Protein AF-A0A7X6PN24-F1 (afdb_monomer)

Sequence (201 aa):
MALPFSPDVLRQVERLGGTWREVPTDASPLARVEALSFPKRLVSAEEVPDLHPAEVGLPDVEAFIDLDVPLPDVPVALPCGVRWCGHEWQAGDITYPWDEGWGRDLPLVDLTADDAAVEELEKFRQLVGDPRASRAVLLTYSDGYPNYLFINADDPHPGDPAVWSTDHEGFFRELEATAPSLSDWLGRQLTDEELYPLLRD

Structure (mmCIF, N/CA/C/O backbone):
data_AF-A0A7X6PN24-F1
#
_entry.id   AF-A0A7X6PN24-F1
#
loop_
_atom_site.group_PDB
_atom_site.id
_atom_site.type_symbol
_atom_site.label_atom_id
_atom_site.label_alt_id
_atom_site.label_comp_id
_atom_site.label_asym_id
_atom_site.label_entity_id
_atom_site.label_seq_id
_atom_site.pdbx_PDB_ins_code
_atom_site.Cartn_x
_atom_site.Cartn_y
_atom_site.Cartn_z
_atom_site.occupancy
_atom_site.B_iso_or_equiv
_atom_site.auth_seq_id
_atom_site.auth_comp_id
_atom_site.auth_asym_id
_atom_site.auth_atom_id
_atom_site.pdbx_PDB_model_num
ATOM 1 N N . MET A 1 1 ? -18.165 -16.948 6.094 1.00 91.12 1 MET A N 1
ATOM 2 C CA . MET A 1 1 ? -17.136 -16.417 5.185 1.00 91.12 1 MET A CA 1
ATOM 3 C C . MET A 1 1 ? -17.625 -15.090 4.642 1.00 91.12 1 MET A C 1
ATOM 5 O O . MET A 1 1 ? -18.835 -14.898 4.548 1.00 91.12 1 MET A O 1
ATOM 9 N N . ALA A 1 2 ? -16.710 -14.170 4.378 1.00 92.56 2 ALA A N 1
ATOM 10 C CA . ALA A 1 2 ? -16.961 -12.841 3.845 1.00 92.56 2 ALA A CA 1
ATOM 11 C C . ALA A 1 2 ? -15.850 -12.475 2.853 1.00 92.56 2 ALA A C 1
ATOM 13 O O . ALA A 1 2 ? -14.762 -13.054 2.886 1.00 92.56 2 ALA A O 1
ATOM 14 N N . LEU A 1 3 ? -16.122 -11.489 2.001 1.00 95.38 3 LEU A N 1
ATOM 15 C CA . LEU A 1 3 ? -15.086 -10.872 1.181 1.00 95.38 3 LEU A CA 1
ATOM 16 C C . LEU A 1 3 ? -14.075 -10.150 2.092 1.00 95.38 3 LEU A C 1
ATOM 18 O O . LEU A 1 3 ? -14.493 -9.542 3.090 1.00 95.38 3 LEU A O 1
ATOM 22 N N . PRO A 1 4 ? -12.766 -10.207 1.784 1.00 93.56 4 PRO A N 1
ATOM 23 C CA . PRO A 1 4 ? -11.766 -9.518 2.593 1.00 93.56 4 PRO A CA 1
ATOM 24 C C . PRO A 1 4 ? -11.914 -7.995 2.490 1.00 93.56 4 PRO A C 1
ATOM 26 O O . PRO A 1 4 ? -11.839 -7.318 3.516 1.00 93.56 4 PRO A O 1
ATOM 29 N N . PHE A 1 5 ? -12.252 -7.500 1.294 1.00 95.94 5 PHE A N 1
ATOM 30 C CA . PHE A 1 5 ? -12.489 -6.093 0.969 1.00 95.94 5 PHE A CA 1
ATOM 31 C C . PHE A 1 5 ? -13.732 -5.915 0.080 1.00 95.94 5 PHE A C 1
ATOM 33 O O . PHE A 1 5 ? -14.455 -6.871 -0.213 1.00 95.94 5 PHE A O 1
ATOM 40 N N . SER A 1 6 ? -14.016 -4.674 -0.313 1.00 96.81 6 SER A N 1
ATOM 41 C CA . SER A 1 6 ? -15.128 -4.300 -1.180 1.00 96.81 6 SER A CA 1
ATOM 42 C C . SER A 1 6 ? -14.978 -4.935 -2.568 1.00 96.81 6 SER A C 1
ATOM 44 O O . SER A 1 6 ? -13.861 -5.203 -3.017 1.00 96.81 6 SER A O 1
ATOM 46 N N . PRO A 1 7 ? -16.083 -5.124 -3.311 1.00 97.69 7 PRO A N 1
ATOM 47 C CA . PRO A 1 7 ? -16.011 -5.575 -4.698 1.00 97.69 7 PRO A CA 1
ATOM 48 C C . PRO A 1 7 ? -15.137 -4.687 -5.593 1.00 97.69 7 PRO A C 1
ATOM 50 O O . PRO A 1 7 ? -14.665 -5.156 -6.621 1.00 97.69 7 PRO A O 1
ATOM 53 N N . ASP A 1 8 ? -14.948 -3.413 -5.249 1.00 97.88 8 ASP A N 1
ATOM 54 C CA . ASP A 1 8 ? -14.163 -2.464 -6.042 1.00 97.88 8 ASP A CA 1
ATOM 55 C C . ASP A 1 8 ? -12.666 -2.728 -5.871 1.00 97.88 8 ASP A C 1
ATOM 57 O O . ASP A 1 8 ? -11.955 -2.833 -6.869 1.00 97.88 8 ASP A O 1
ATOM 61 N N . VAL A 1 9 ? -12.220 -2.965 -4.631 1.00 96.31 9 VAL A N 1
ATOM 62 C CA . VAL A 1 9 ? -10.857 -3.431 -4.333 1.00 96.31 9 VAL A CA 1
ATOM 63 C C . VAL A 1 9 ? -10.587 -4.758 -5.037 1.00 96.31 9 VAL A C 1
ATOM 65 O O . VAL A 1 9 ? -9.589 -4.888 -5.738 1.00 96.31 9 VAL A O 1
ATOM 68 N N . LEU A 1 10 ? -11.496 -5.731 -4.913 1.00 97.31 10 LEU A N 1
ATOM 69 C CA . LEU A 1 10 ? -11.295 -7.062 -5.498 1.00 97.31 10 LEU A CA 1
ATOM 70 C C . LEU A 1 10 ? -11.206 -7.031 -7.029 1.00 97.31 10 LEU A C 1
ATOM 72 O O . LEU A 1 10 ? -10.386 -7.742 -7.600 1.00 97.31 10 LEU A O 1
ATOM 76 N N . ARG A 1 11 ? -11.977 -6.160 -7.696 1.00 97.19 11 ARG A N 1
ATOM 77 C CA . ARG A 1 11 ? -11.845 -5.954 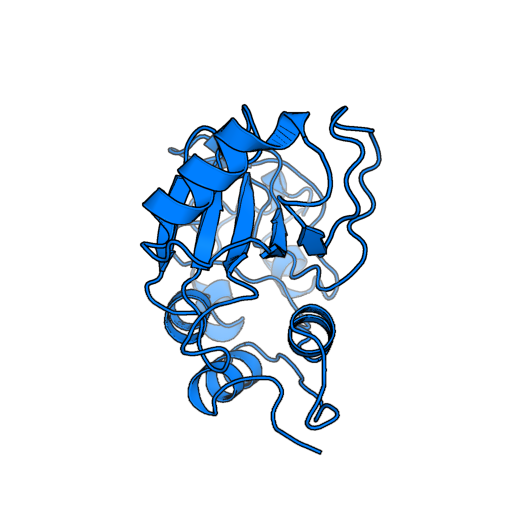-9.148 1.00 97.19 11 ARG A CA 1
ATOM 78 C C . ARG A 1 11 ? -10.474 -5.408 -9.535 1.00 97.19 11 ARG A C 1
ATOM 80 O O . ARG A 1 11 ? -9.953 -5.798 -10.574 1.00 97.19 11 ARG A O 1
ATOM 87 N N . GLN A 1 12 ? -9.895 -4.512 -8.734 1.00 95.75 12 GLN A N 1
ATOM 88 C CA . GLN A 1 12 ? -8.546 -4.007 -8.994 1.00 95.75 12 GLN A CA 1
ATOM 89 C C . GLN A 1 12 ? -7.485 -5.082 -8.759 1.00 95.75 12 GLN A C 1
ATOM 91 O O . GLN A 1 12 ? -6.583 -5.220 -9.578 1.00 95.75 12 GLN A O 1
ATOM 96 N N . VAL A 1 13 ? -7.633 -5.883 -7.697 1.00 93.38 13 VAL A N 1
ATOM 97 C CA . VAL A 1 13 ? -6.767 -7.042 -7.432 1.00 93.38 13 VAL A CA 1
ATOM 98 C C . VAL A 1 13 ? -6.759 -7.973 -8.644 1.00 93.38 13 VAL A C 1
ATOM 100 O O . VAL A 1 13 ? -5.696 -8.254 -9.181 1.00 93.38 13 VAL A O 1
ATOM 103 N N . GLU A 1 14 ? -7.932 -8.376 -9.134 1.00 94.06 14 GLU A N 1
ATOM 104 C CA . GLU A 1 14 ? -8.059 -9.252 -10.307 1.00 94.06 14 GLU A CA 1
ATOM 105 C C . GLU A 1 14 ? -7.505 -8.613 -11.590 1.00 94.06 14 GLU A C 1
ATOM 107 O O . GLU A 1 14 ? -6.828 -9.291 -12.364 1.00 94.06 14 GLU A O 1
ATOM 112 N N . ARG A 1 15 ? -7.746 -7.310 -11.814 1.00 93.94 15 ARG A N 1
ATOM 113 C CA . ARG A 1 15 ? -7.188 -6.565 -12.959 1.00 93.94 15 ARG A CA 1
ATOM 114 C C . ARG A 1 15 ? -5.662 -6.642 -12.983 1.00 93.94 15 ARG A C 1
ATOM 116 O O . ARG A 1 15 ? -5.082 -6.823 -14.045 1.00 93.94 15 ARG A O 1
ATOM 123 N N . LEU A 1 16 ? -5.033 -6.523 -11.818 1.00 90.69 16 LEU A N 1
ATOM 124 C CA . LEU A 1 16 ? -3.581 -6.556 -11.634 1.00 90.69 16 LEU A CA 1
ATOM 125 C C . LEU A 1 16 ? -3.017 -7.991 -11.589 1.00 90.69 16 LEU A C 1
ATOM 127 O O . LEU A 1 16 ? -1.892 -8.206 -11.148 1.00 90.69 16 LEU A O 1
ATOM 131 N N . GLY A 1 17 ? -3.805 -8.996 -11.989 1.00 89.31 17 GLY A N 1
ATOM 132 C CA . GLY A 1 17 ? -3.422 -10.410 -11.945 1.00 89.31 17 GLY A CA 1
ATOM 133 C C . GLY A 1 17 ? -3.393 -11.007 -10.534 1.00 89.31 17 GLY A C 1
ATOM 134 O O . GLY A 1 17 ? -3.043 -12.173 -10.362 1.00 89.31 17 GLY A O 1
ATOM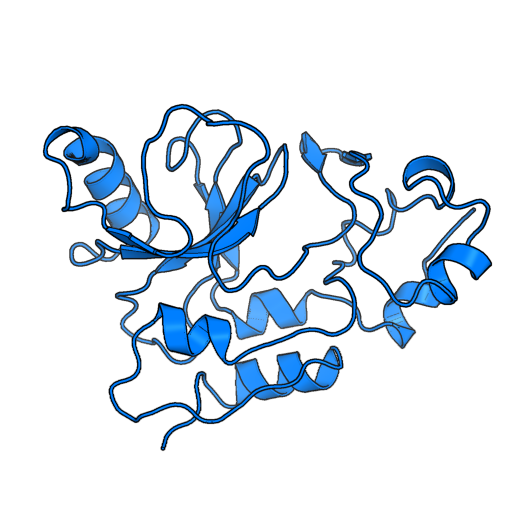 135 N N . GLY A 1 18 ? -3.764 -10.226 -9.522 1.00 89.12 18 GLY A N 1
ATOM 136 C CA . GLY A 1 18 ? -3.845 -10.638 -8.133 1.00 89.12 18 GLY A CA 1
ATOM 137 C C . GLY A 1 18 ? -4.880 -11.727 -7.884 1.00 89.12 18 GLY A C 1
ATOM 138 O O . GLY A 1 18 ? -5.835 -11.931 -8.635 1.00 89.12 18 GLY A O 1
ATOM 139 N N . THR A 1 19 ? -4.700 -12.417 -6.767 1.00 91.62 19 THR A N 1
ATOM 140 C CA . THR A 1 19 ? -5.650 -13.392 -6.244 1.00 91.62 19 THR A CA 1
ATOM 141 C C . THR A 1 19 ? -6.124 -12.959 -4.872 1.00 91.62 19 THR A C 1
ATOM 143 O O . THR A 1 19 ? -5.455 -12.213 -4.153 1.00 91.62 19 THR A O 1
ATOM 146 N N . TRP A 1 20 ? -7.302 -13.437 -4.497 1.00 94.62 20 TRP A N 1
ATOM 147 C CA . TRP A 1 20 ? -7.836 -13.213 -3.170 1.00 94.62 20 TRP A CA 1
ATOM 148 C C . TRP A 1 20 ? -8.588 -14.441 -2.672 1.00 94.62 20 TRP A C 1
ATOM 150 O O . TRP A 1 20 ? -9.021 -15.294 -3.451 1.00 94.62 20 TRP A O 1
ATOM 160 N N . ARG A 1 21 ? -8.749 -14.538 -1.353 1.00 95.38 21 ARG A N 1
ATOM 161 C CA . ARG A 1 21 ? -9.553 -15.583 -0.706 1.00 95.38 21 ARG A CA 1
ATOM 162 C C . ARG A 1 21 ? -10.585 -14.983 0.232 1.00 95.38 21 ARG A C 1
ATOM 164 O O . ARG A 1 21 ? -10.372 -13.930 0.825 1.00 95.38 21 ARG A O 1
ATOM 171 N N . GLU A 1 22 ? -11.707 -15.673 0.395 1.00 96.75 22 GLU A N 1
ATOM 172 C CA . GLU A 1 22 ? -12.659 -15.314 1.442 1.00 96.75 22 GLU A CA 1
ATOM 173 C C . GLU A 1 22 ? -12.019 -15.458 2.829 1.00 96.75 22 GLU A C 1
ATOM 175 O O . GLU A 1 22 ? -11.166 -16.319 3.072 1.00 96.75 22 GLU A O 1
ATOM 180 N N . VAL A 1 23 ? -12.498 -14.650 3.769 1.00 95.69 23 VAL A N 1
ATOM 181 C CA . VAL A 1 23 ? -12.053 -14.649 5.164 1.00 95.69 23 VAL A CA 1
ATOM 182 C C . VAL A 1 23 ? -13.211 -14.972 6.112 1.00 95.69 23 VAL A C 1
ATOM 184 O O . VAL A 1 23 ? -14.384 -14.848 5.735 1.00 95.69 23 VAL A O 1
ATOM 187 N N . PRO A 1 24 ? -12.939 -15.405 7.355 1.00 96.50 24 PRO A N 1
ATOM 188 C CA . PRO A 1 24 ? -13.953 -15.440 8.404 1.00 96.50 24 PRO A CA 1
ATOM 189 C C . PRO A 1 24 ? -14.667 -14.089 8.547 1.00 96.50 24 PRO A C 1
ATOM 191 O O . PRO A 1 24 ? -14.097 -13.031 8.292 1.00 96.50 24 PRO A O 1
ATOM 194 N N . THR A 1 25 ? -15.937 -14.104 8.945 1.00 92.50 25 THR A N 1
ATOM 195 C CA . THR A 1 25 ? -16.730 -12.866 9.072 1.00 92.50 25 THR A CA 1
ATOM 196 C C . THR A 1 25 ? -16.148 -11.915 10.129 1.00 92.50 25 THR A C 1
ATOM 198 O O . THR A 1 25 ? -16.281 -10.701 10.007 1.00 92.50 25 THR A O 1
ATOM 201 N N . ASP A 1 26 ? -15.463 -12.473 11.122 1.00 91.75 26 ASP A N 1
ATOM 202 C CA . ASP A 1 26 ? -14.754 -11.822 12.222 1.00 91.75 26 ASP A CA 1
ATOM 203 C C . ASP A 1 26 ? -13.240 -11.679 11.977 1.00 91.75 26 ASP A C 1
ATOM 205 O O . ASP A 1 26 ? -12.487 -11.415 12.912 1.00 91.75 26 ASP A O 1
ATOM 209 N N . ALA A 1 27 ? -12.779 -11.847 10.733 1.00 89.69 27 ALA A N 1
ATOM 210 C CA . ALA A 1 27 ? -11.367 -11.717 10.393 1.00 89.69 27 ALA A CA 1
ATOM 211 C C . ALA A 1 27 ? -10.798 -10.349 10.791 1.00 89.69 27 ALA A C 1
ATOM 213 O O . ALA A 1 27 ? -11.416 -9.304 10.545 1.00 89.69 27 ALA A O 1
ATOM 214 N N . SER A 1 28 ? -9.592 -10.379 11.367 1.00 88.31 28 SER A N 1
ATOM 215 C CA . SER A 1 28 ? -8.836 -9.181 11.720 1.00 88.31 28 SER A CA 1
ATOM 216 C C . SER A 1 28 ? -8.490 -8.355 10.471 1.00 88.31 28 SER A C 1
ATOM 218 O O . SER A 1 28 ? -8.455 -8.898 9.364 1.00 88.31 28 SER A O 1
ATOM 220 N N . PRO A 1 29 ? -8.197 -7.051 10.624 1.00 85.69 29 PRO A N 1
ATOM 221 C CA . PRO A 1 29 ? -7.718 -6.219 9.519 1.00 85.69 29 PRO A CA 1
ATOM 222 C C . PRO A 1 29 ? -6.491 -6.812 8.819 1.00 85.69 29 PRO A C 1
ATOM 224 O O . PRO A 1 29 ? -6.455 -6.872 7.594 1.00 85.69 29 PRO A O 1
ATOM 227 N N . LEU A 1 30 ? -5.543 -7.353 9.592 1.00 86.25 30 LEU A N 1
ATOM 228 C CA . LEU A 1 30 ? -4.386 -8.050 9.041 1.00 86.25 30 LEU A CA 1
ATOM 229 C C . LEU A 1 30 ? -4.795 -9.270 8.203 1.00 86.25 30 LEU A C 1
ATOM 231 O O . LEU A 1 30 ? -4.413 -9.373 7.044 1.00 86.25 30 LEU A O 1
ATOM 235 N N . ALA A 1 31 ? -5.661 -10.139 8.729 1.00 87.69 31 ALA A N 1
ATOM 236 C CA . ALA A 1 31 ? -6.116 -11.322 7.999 1.00 87.69 31 ALA A CA 1
ATOM 237 C C . ALA A 1 31 ? -6.864 -10.980 6.695 1.00 87.69 31 ALA A C 1
ATOM 239 O O . ALA A 1 31 ? -6.923 -11.811 5.788 1.00 87.69 31 ALA A O 1
ATOM 240 N N . ARG A 1 32 ? -7.458 -9.780 6.594 1.00 90.38 32 ARG A N 1
ATOM 241 C CA . ARG A 1 32 ? -8.059 -9.262 5.352 1.00 90.38 32 ARG A CA 1
ATOM 242 C C . ARG A 1 32 ? -6.991 -8.848 4.344 1.00 90.38 32 ARG A C 1
ATOM 244 O O . ARG A 1 32 ? -7.115 -9.212 3.180 1.00 90.38 32 ARG A O 1
ATOM 251 N N . VAL A 1 33 ? -5.946 -8.146 4.781 1.00 88.00 33 VAL A N 1
ATOM 252 C CA . VAL A 1 33 ? -4.794 -7.771 3.938 1.00 88.00 33 VAL A CA 1
ATOM 253 C C . VAL A 1 33 ? -4.048 -9.021 3.445 1.00 88.00 33 VAL A C 1
ATOM 255 O O . VAL A 1 33 ? -3.836 -9.163 2.246 1.00 88.00 33 VAL A O 1
ATOM 258 N N . GLU A 1 34 ? -3.793 -9.997 4.324 1.00 86.94 34 GLU A N 1
ATOM 259 C CA . GLU A 1 34 ? -3.204 -11.321 4.011 1.00 86.94 34 GLU A CA 1
ATOM 260 C C . GLU A 1 34 ? -4.091 -12.229 3.149 1.00 86.94 34 GLU A C 1
ATOM 262 O O . GLU A 1 34 ? -3.699 -13.332 2.751 1.00 86.94 34 GLU A O 1
ATOM 267 N N . ALA A 1 35 ? -5.335 -11.825 2.907 1.00 91.06 35 ALA A N 1
ATOM 268 C CA . ALA A 1 35 ? -6.207 -12.526 1.985 1.00 91.06 35 ALA A CA 1
ATOM 269 C C . ALA A 1 35 ? -6.056 -12.034 0.545 1.00 91.06 35 ALA A C 1
ATOM 271 O O . ALA A 1 35 ? -6.662 -12.652 -0.327 1.00 91.06 35 ALA A O 1
ATOM 272 N N . LEU A 1 36 ? -5.280 -10.972 0.302 1.00 90.06 36 LEU A N 1
ATOM 273 C CA . LEU A 1 36 ? -4.885 -10.500 -1.022 1.00 90.06 36 LEU A CA 1
ATOM 274 C C . LEU A 1 36 ? -3.454 -10.951 -1.336 1.00 90.06 36 LEU A C 1
ATOM 276 O O . LEU A 1 36 ? -2.590 -10.970 -0.462 1.00 90.06 36 LEU A O 1
ATOM 280 N N . SER A 1 37 ? -3.192 -11.279 -2.595 1.00 84.44 37 SER A N 1
ATOM 281 C CA . SER A 1 37 ? -1.856 -11.579 -3.107 1.00 84.44 37 SER A CA 1
ATOM 282 C C . SER A 1 37 ? -1.735 -11.055 -4.532 1.00 84.44 37 SER A C 1
ATOM 284 O O . SER A 1 37 ? -2.680 -11.176 -5.310 1.00 84.44 37 SER A O 1
ATOM 286 N N . PHE A 1 38 ? -0.582 -10.496 -4.887 1.00 79.81 38 PHE A N 1
ATOM 287 C CA . PHE A 1 38 ? -0.289 -10.023 -6.238 1.00 79.81 38 PHE A CA 1
ATOM 288 C C . PHE A 1 38 ? 0.835 -10.870 -6.834 1.00 79.81 38 PHE A C 1
ATOM 290 O O . PHE A 1 38 ? 1.821 -11.124 -6.143 1.00 79.81 38 PHE A O 1
ATOM 297 N N . PRO A 1 39 ? 0.712 -11.334 -8.088 1.00 66.06 39 PRO A N 1
ATOM 298 C CA . PRO A 1 39 ? 1.728 -12.182 -8.693 1.00 66.06 39 PRO A CA 1
ATOM 299 C C . PRO A 1 39 ? 2.975 -11.386 -9.088 1.00 66.06 39 PRO A C 1
ATOM 301 O O . PRO A 1 39 ? 4.058 -11.958 -9.146 1.00 66.06 39 PRO A O 1
ATOM 304 N N . LYS A 1 40 ? 2.829 -10.096 -9.422 1.00 64.25 40 LYS A N 1
ATOM 305 C CA . LYS A 1 40 ? 3.859 -9.291 -10.085 1.00 64.25 40 LYS A CA 1
ATOM 306 C C . LYS A 1 40 ? 3.637 -7.836 -9.691 1.00 64.25 40 LYS A C 1
ATOM 308 O O . LYS A 1 40 ? 2.555 -7.314 -9.908 1.00 64.25 40 LYS A O 1
ATOM 313 N N . ARG A 1 41 ? 4.628 -7.281 -8.992 1.00 72.69 41 ARG A N 1
ATOM 314 C CA . ARG A 1 41 ? 4.928 -5.866 -8.685 1.00 72.69 41 ARG A CA 1
ATOM 315 C C . ARG A 1 41 ? 3.835 -4.851 -9.036 1.00 72.69 41 ARG A C 1
ATOM 317 O O . ARG A 1 41 ? 3.416 -4.736 -10.182 1.00 72.69 41 ARG A O 1
ATOM 324 N N . LEU A 1 42 ? 3.483 -4.005 -8.080 1.00 81.44 42 LEU A N 1
ATOM 325 C CA . LEU A 1 42 ? 2.592 -2.882 -8.341 1.00 81.44 42 LEU A CA 1
ATOM 326 C C . LEU A 1 42 ? 3.424 -1.666 -8.744 1.00 81.44 42 LEU A C 1
ATOM 328 O O . LEU A 1 42 ? 4.148 -1.118 -7.922 1.00 81.44 42 LEU A O 1
ATOM 332 N N . VAL A 1 43 ? 3.361 -1.292 -10.018 1.00 82.44 43 VAL A N 1
ATOM 333 C CA . VAL A 1 43 ? 4.093 -0.145 -10.568 1.00 82.44 43 VAL A CA 1
ATOM 334 C C . VAL A 1 43 ? 3.096 0.908 -11.012 1.00 82.44 43 VAL A C 1
ATOM 336 O O . VAL A 1 43 ? 2.206 0.623 -11.813 1.00 82.44 43 VAL A O 1
ATOM 339 N N . SER A 1 44 ? 3.264 2.139 -10.550 1.00 85.75 44 SER A N 1
ATOM 340 C CA . SER A 1 44 ? 2.475 3.271 -11.022 1.00 85.75 44 SER A CA 1
ATOM 341 C C . SER A 1 44 ? 3.093 3.909 -12.269 1.00 85.75 44 SER A C 1
ATOM 343 O O . SER A 1 44 ? 4.293 3.812 -12.521 1.00 85.75 44 SER A O 1
ATOM 345 N N . ALA A 1 45 ? 2.283 4.629 -13.050 1.00 84.44 45 ALA A N 1
ATOM 346 C CA . ALA A 1 45 ? 2.772 5.364 -14.222 1.00 84.44 45 ALA A CA 1
ATOM 347 C C . ALA A 1 45 ? 3.845 6.418 -13.887 1.00 84.44 45 ALA A C 1
ATOM 349 O O . ALA A 1 45 ? 4.642 6.771 -14.754 1.00 84.44 45 ALA A O 1
ATOM 350 N N . GLU A 1 46 ? 3.854 6.922 -12.651 1.00 80.69 46 GLU A N 1
ATOM 351 C CA . GLU A 1 46 ? 4.821 7.913 -12.172 1.00 80.69 46 GLU A CA 1
ATOM 352 C C . GLU A 1 46 ? 6.214 7.318 -11.962 1.00 80.69 46 GLU A C 1
ATOM 354 O O . GLU A 1 46 ? 7.190 8.050 -12.051 1.00 80.69 46 GLU A O 1
ATOM 359 N N . GLU A 1 47 ? 6.307 6.008 -11.725 1.00 79.69 47 GLU A N 1
ATOM 360 C CA . GLU A 1 47 ? 7.569 5.308 -11.458 1.00 79.69 47 GLU A CA 1
ATOM 361 C C . GLU A 1 47 ? 8.232 4.800 -12.739 1.00 79.69 47 GLU A C 1
ATOM 363 O O . GLU A 1 47 ? 9.437 4.583 -12.769 1.00 79.69 47 GLU A O 1
ATOM 368 N N . VAL A 1 48 ? 7.469 4.637 -13.825 1.00 83.69 48 VAL A N 1
ATOM 369 C CA . VAL A 1 48 ? 7.979 4.089 -15.091 1.00 83.69 48 VAL A CA 1
ATOM 370 C C . VAL A 1 48 ? 9.178 4.844 -15.681 1.00 83.69 48 VAL A C 1
ATOM 372 O O . VAL A 1 48 ? 10.087 4.172 -16.169 1.00 83.69 48 VAL A O 1
ATOM 375 N N . PRO A 1 49 ? 9.232 6.192 -15.680 1.00 82.12 49 PRO A N 1
ATOM 376 C CA . PRO A 1 49 ? 10.386 6.923 -16.206 1.00 82.12 49 PRO A CA 1
ATOM 377 C C . PRO A 1 49 ? 11.710 6.589 -15.516 1.00 82.12 49 PRO A C 1
ATOM 379 O O . PRO A 1 49 ? 12.758 6.826 -16.106 1.00 82.12 49 PRO A O 1
ATOM 382 N N . ASP A 1 50 ? 11.643 6.048 -14.304 1.00 76.94 50 ASP A N 1
ATOM 383 C CA . ASP A 1 50 ? 12.783 5.721 -13.457 1.00 76.94 50 ASP A CA 1
ATOM 384 C C . ASP A 1 50 ? 12.992 4.193 -13.348 1.00 76.94 50 ASP A C 1
ATOM 386 O O . ASP A 1 50 ? 13.767 3.706 -12.529 1.00 76.94 50 ASP A O 1
ATOM 390 N N . LEU A 1 51 ? 12.280 3.411 -14.170 1.00 79.19 51 LEU A N 1
ATOM 391 C CA . LEU A 1 51 ? 12.441 1.963 -14.296 1.00 79.19 51 LEU A CA 1
ATOM 392 C C . LEU A 1 51 ? 13.331 1.623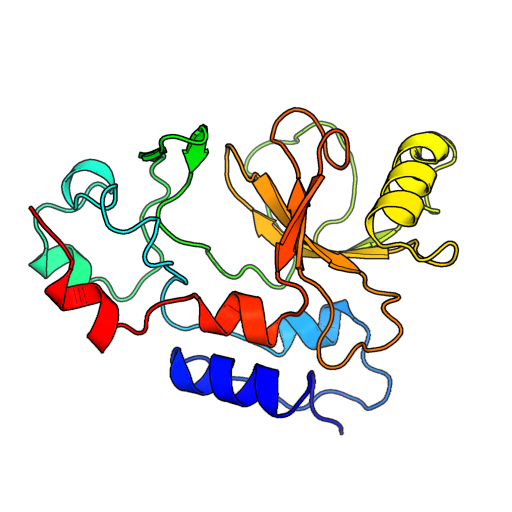 -15.489 1.00 79.19 51 LEU A C 1
ATOM 394 O O . LEU A 1 51 ? 12.852 1.187 -16.539 1.00 79.19 51 LEU A O 1
ATOM 398 N N . HIS A 1 52 ? 14.640 1.772 -15.306 1.00 82.12 52 HIS A N 1
ATOM 399 C CA . HIS A 1 52 ? 15.622 1.273 -16.263 1.00 82.12 52 HIS A CA 1
ATOM 400 C C . HIS A 1 52 ? 16.063 -0.150 -15.891 1.00 82.12 52 HIS A C 1
ATOM 402 O O . HIS A 1 52 ? 16.505 -0.364 -14.759 1.00 82.12 52 HIS A O 1
ATOM 408 N N . PRO A 1 53 ? 16.021 -1.134 -16.815 1.00 83.81 53 PRO A N 1
ATOM 409 C CA . PRO A 1 53 ? 16.471 -2.499 -16.545 1.00 83.81 53 PRO A CA 1
ATOM 410 C C . PRO A 1 53 ? 17.851 -2.548 -15.885 1.00 83.81 53 PRO A C 1
ATOM 412 O O . PRO A 1 53 ? 18.029 -3.229 -14.877 1.00 83.81 53 PRO A O 1
ATOM 415 N N . ALA A 1 54 ? 18.800 -1.747 -16.378 1.00 81.50 54 ALA A N 1
ATOM 416 C CA . ALA A 1 54 ? 20.149 -1.680 -15.826 1.00 81.50 54 ALA A CA 1
ATOM 417 C C . ALA A 1 54 ? 20.187 -1.198 -14.365 1.00 81.50 54 ALA A C 1
ATOM 419 O O . ALA A 1 54 ? 21.023 -1.668 -13.590 1.00 81.50 54 ALA A O 1
ATOM 420 N N . GLU A 1 55 ? 19.285 -0.292 -13.980 1.00 77.31 55 GLU A N 1
ATOM 421 C CA . GLU A 1 55 ? 19.183 0.225 -12.613 1.00 77.31 55 GLU A CA 1
ATOM 422 C C . GLU A 1 55 ? 18.597 -0.809 -11.656 1.00 77.31 55 GLU A C 1
ATOM 424 O O . GLU A 1 55 ? 18.963 -0.805 -10.492 1.00 77.31 55 GLU A O 1
ATOM 429 N N . VAL A 1 56 ? 17.798 -1.761 -12.145 1.00 74.81 56 VAL A N 1
ATOM 430 C CA . VAL A 1 56 ? 17.302 -2.905 -11.358 1.00 74.81 56 VAL A CA 1
ATOM 431 C C . VAL A 1 56 ? 18.142 -4.172 -11.528 1.00 74.81 56 VAL A C 1
ATOM 433 O O . VAL A 1 56 ? 17.712 -5.266 -11.171 1.00 74.81 56 VAL A O 1
ATOM 436 N N . GLY A 1 57 ? 19.355 -4.057 -12.078 1.00 79.88 57 GLY A N 1
ATOM 437 C CA . GLY A 1 57 ? 20.268 -5.190 -12.256 1.00 79.88 57 GLY A CA 1
ATOM 438 C C . GLY A 1 57 ? 19.852 -6.182 -13.349 1.00 79.88 57 GLY A C 1
ATOM 439 O O . GLY A 1 57 ? 20.351 -7.309 -13.380 1.00 79.88 57 GLY A O 1
ATOM 440 N N . LEU A 1 58 ? 18.959 -5.773 -14.249 1.00 85.88 58 LEU A N 1
ATOM 441 C CA . LEU A 1 58 ? 18.530 -6.529 -15.419 1.00 85.88 58 LEU A CA 1
ATOM 442 C C . LEU A 1 58 ? 19.259 -6.02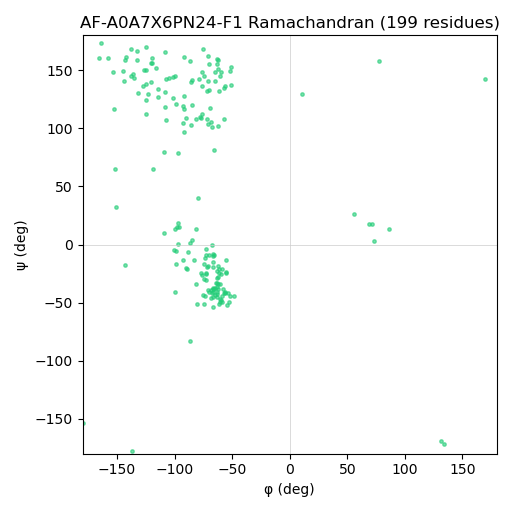6 -16.679 1.00 85.88 58 LEU A C 1
ATOM 444 O O . LEU A 1 58 ? 19.569 -4.843 -16.793 1.00 85.88 58 LEU A O 1
ATOM 448 N N . PRO A 1 59 ? 19.591 -6.915 -17.629 1.00 89.62 59 PRO A N 1
ATOM 449 C CA . PRO A 1 59 ? 20.386 -6.539 -18.796 1.00 89.62 59 PRO A CA 1
ATOM 450 C C . PRO A 1 59 ? 19.628 -5.686 -19.823 1.00 89.62 59 PRO A C 1
ATOM 452 O O . PRO A 1 59 ? 20.266 -4.894 -20.511 1.00 89.62 59 PRO A O 1
ATOM 455 N N . ASP A 1 60 ? 18.313 -5.868 -19.949 1.00 91.06 60 ASP A N 1
ATOM 456 C CA . ASP A 1 60 ? 17.461 -5.227 -20.954 1.00 91.06 60 ASP A CA 1
ATOM 457 C C . ASP A 1 60 ? 15.969 -5.336 -20.580 1.00 91.06 60 ASP A C 1
ATOM 459 O O . ASP A 1 60 ? 15.594 -5.987 -19.596 1.00 91.06 60 ASP A O 1
ATOM 463 N N . VAL A 1 61 ? 15.112 -4.672 -21.362 1.00 90.62 61 VAL A N 1
ATOM 464 C CA . VAL A 1 61 ? 13.651 -4.700 -21.176 1.00 90.62 61 VAL A CA 1
ATOM 465 C C . VAL A 1 61 ? 13.077 -6.114 -21.303 1.00 90.62 61 VAL A C 1
ATOM 467 O O . VAL A 1 61 ? 12.142 -6.451 -20.579 1.00 90.62 61 VAL A O 1
ATOM 470 N N . GLU A 1 62 ? 13.636 -6.969 -22.161 1.00 91.38 62 GLU A N 1
ATOM 471 C CA . GLU A 1 62 ? 13.133 -8.339 -22.325 1.00 91.38 62 GLU A CA 1
ATOM 472 C C . GLU A 1 62 ? 13.366 -9.169 -21.062 1.00 91.38 62 GLU A C 1
ATOM 474 O O . GLU A 1 62 ? 12.459 -9.852 -20.594 1.00 91.38 62 GLU A O 1
ATOM 479 N N . ALA A 1 63 ? 14.530 -9.029 -20.425 1.00 89.31 63 ALA A N 1
ATOM 480 C CA . ALA A 1 63 ? 14.782 -9.637 -19.128 1.00 89.31 63 ALA A CA 1
ATOM 481 C C . ALA A 1 63 ? 13.863 -9.088 -18.027 1.00 89.31 63 ALA A C 1
ATOM 483 O O . ALA A 1 63 ? 13.557 -9.821 -17.091 1.00 89.31 63 ALA A O 1
ATOM 484 N N . PHE A 1 64 ? 13.406 -7.832 -18.122 1.00 86.69 64 PHE A N 1
ATOM 485 C CA . PHE A 1 64 ? 12.384 -7.287 -17.221 1.00 86.69 64 PHE A CA 1
ATOM 486 C C . PHE A 1 64 ? 11.018 -7.942 -17.439 1.00 86.69 64 PHE A C 1
ATOM 488 O O . PHE A 1 64 ? 10.367 -8.314 -16.460 1.00 86.69 6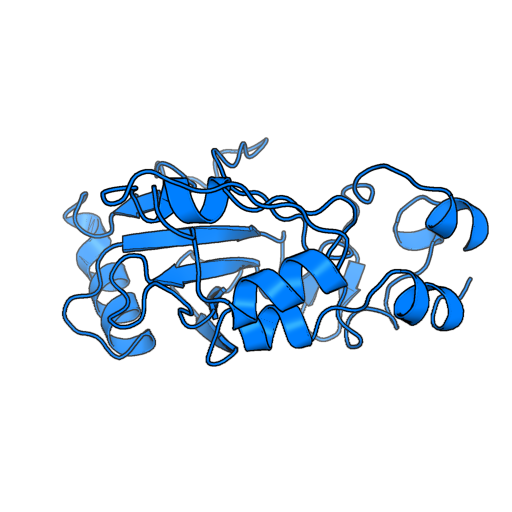4 PHE A O 1
ATOM 495 N N . ILE A 1 65 ? 10.596 -8.087 -18.696 1.00 87.62 65 ILE A N 1
ATOM 496 C CA . ILE A 1 65 ? 9.320 -8.703 -19.087 1.00 87.62 65 ILE A CA 1
ATOM 497 C C . ILE A 1 65 ? 9.289 -10.189 -18.703 1.00 87.62 65 ILE A C 1
ATOM 499 O O . ILE A 1 65 ? 8.303 -10.664 -18.141 1.00 87.62 65 ILE A O 1
ATOM 503 N N . ASP A 1 66 ? 10.385 -10.910 -18.947 1.00 87.19 66 ASP A N 1
ATOM 504 C CA . ASP A 1 66 ? 10.527 -12.337 -18.633 1.00 87.19 66 ASP A CA 1
ATOM 505 C C . ASP A 1 66 ? 10.688 -12.614 -17.126 1.00 87.19 66 ASP A C 1
ATOM 507 O O . ASP A 1 66 ? 10.626 -13.769 -16.688 1.00 87.19 66 ASP A O 1
ATOM 511 N N . LEU A 1 67 ? 10.912 -11.579 -16.307 1.00 79.06 67 LEU A N 1
ATOM 512 C CA . LEU A 1 67 ? 11.127 -11.740 -14.876 1.00 79.06 67 LEU A CA 1
ATOM 513 C C . LEU A 1 67 ? 9.809 -12.128 -14.182 1.00 79.06 67 LEU A C 1
ATOM 515 O O . LEU A 1 67 ? 8.923 -11.302 -13.984 1.00 79.06 67 LEU A O 1
ATOM 519 N N . ASP A 1 68 ? 9.716 -13.384 -13.749 1.00 72.38 68 ASP A N 1
ATOM 520 C CA . ASP A 1 68 ? 8.541 -13.961 -13.066 1.00 72.38 68 ASP A CA 1
ATOM 521 C C . ASP A 1 68 ? 8.671 -13.967 -11.527 1.00 72.38 68 ASP A C 1
ATOM 523 O O . ASP A 1 68 ? 8.008 -14.726 -10.825 1.00 72.38 68 ASP A O 1
ATOM 527 N N . VAL A 1 69 ? 9.577 -13.146 -10.990 1.00 69.12 69 VAL A N 1
ATOM 528 C CA . VAL A 1 69 ? 9.850 -12.987 -9.549 1.00 69.12 69 VAL A CA 1
ATOM 529 C C . VAL A 1 69 ? 9.721 -11.509 -9.140 1.00 69.12 69 VAL A C 1
ATOM 531 O O . VAL A 1 69 ? 9.596 -10.655 -10.029 1.00 69.12 69 VAL A O 1
ATOM 534 N N . PRO A 1 70 ? 9.720 -11.157 -7.836 1.00 68.56 70 PRO A N 1
ATOM 535 C CA . PRO A 1 70 ? 9.838 -9.762 -7.405 1.00 68.56 70 PRO A CA 1
ATOM 536 C C . PRO A 1 70 ? 11.032 -9.060 -8.064 1.00 68.56 70 PRO A C 1
ATOM 538 O O . PRO A 1 70 ? 12.000 -9.716 -8.463 1.00 68.56 70 PRO A O 1
ATOM 541 N N . LEU A 1 71 ? 10.953 -7.734 -8.218 1.00 68.19 71 LEU A N 1
ATOM 542 C CA . LEU A 1 71 ? 12.107 -6.983 -8.710 1.00 68.19 71 LEU A CA 1
ATOM 543 C C . LEU A 1 71 ? 13.278 -7.166 -7.746 1.00 68.19 71 LEU A C 1
ATOM 545 O O . LEU A 1 71 ? 13.051 -7.286 -6.540 1.00 68.19 71 LEU A O 1
ATOM 549 N N . PRO A 1 72 ? 14.521 -7.213 -8.256 1.00 65.69 72 PRO A N 1
ATOM 550 C CA . PRO A 1 72 ? 15.679 -7.127 -7.394 1.00 65.69 72 PRO A CA 1
ATOM 551 C C . PRO A 1 72 ? 15.534 -5.911 -6.489 1.00 65.69 72 PRO A C 1
ATOM 553 O O . PRO A 1 72 ? 15.128 -4.842 -6.948 1.00 65.69 72 PRO A O 1
ATOM 556 N N . ASP A 1 73 ? 15.869 -6.104 -5.218 1.00 63.78 73 ASP A N 1
ATOM 557 C CA . ASP A 1 73 ? 15.947 -5.047 -4.221 1.00 63.78 73 ASP A CA 1
ATOM 558 C C . ASP A 1 73 ? 17.095 -4.121 -4.653 1.00 63.78 73 ASP A C 1
ATOM 560 O O . ASP A 1 73 ? 18.241 -4.253 -4.210 1.00 63.78 73 ASP A O 1
ATOM 564 N N . VAL A 1 74 ? 16.809 -3.207 -5.591 1.00 63.62 74 VAL A N 1
ATOM 565 C CA . VAL A 1 74 ? 17.716 -2.142 -6.022 1.00 63.62 74 VAL A CA 1
ATOM 566 C C . VAL A 1 74 ? 17.039 -0.774 -5.887 1.00 63.62 74 VAL A C 1
ATOM 568 O O . VAL A 1 74 ? 15.955 -0.569 -6.441 1.00 63.62 74 VAL A O 1
ATOM 571 N N . PRO A 1 75 ? 17.656 0.165 -5.147 1.00 63.81 75 PRO A N 1
ATOM 572 C CA . PRO A 1 75 ? 17.122 1.507 -5.005 1.00 63.81 75 PRO A CA 1
ATOM 573 C C . PRO A 1 75 ? 17.276 2.299 -6.307 1.00 63.81 75 PRO A C 1
ATOM 575 O O . PRO A 1 75 ? 18.379 2.395 -6.849 1.00 63.81 75 PRO A O 1
ATOM 578 N N . VAL A 1 76 ? 16.201 2.948 -6.748 1.00 63.38 76 VAL A N 1
ATOM 579 C CA . VAL A 1 76 ? 16.213 3.961 -7.811 1.00 63.38 76 VAL A CA 1
ATOM 580 C C . VAL A 1 76 ? 16.006 5.352 -7.239 1.00 63.38 76 VAL A C 1
ATOM 582 O O . VAL A 1 76 ? 15.254 5.554 -6.285 1.00 63.38 76 VAL A O 1
ATOM 585 N N . ALA A 1 77 ? 16.700 6.331 -7.811 1.00 63.41 77 ALA A N 1
ATOM 586 C CA . ALA A 1 77 ? 16.579 7.723 -7.407 1.00 63.41 77 ALA A CA 1
ATOM 587 C C . ALA A 1 77 ? 15.416 8.381 -8.158 1.00 63.41 77 ALA A C 1
ATOM 589 O O . ALA A 1 77 ? 15.562 8.757 -9.316 1.00 63.41 77 ALA A O 1
ATOM 590 N N . LEU A 1 78 ? 14.286 8.563 -7.482 1.00 59.53 78 LEU A N 1
ATOM 591 C CA . LEU A 1 78 ? 13.130 9.288 -7.996 1.00 59.53 78 LEU A CA 1
ATOM 592 C C . LEU A 1 78 ? 13.198 10.777 -7.611 1.00 59.53 78 LEU A C 1
ATOM 594 O O . LEU A 1 78 ? 13.856 11.144 -6.630 1.00 59.53 78 LEU A O 1
ATOM 598 N N . PRO A 1 79 ? 12.454 11.667 -8.296 1.00 53.81 79 PRO A N 1
ATOM 599 C CA . PRO A 1 79 ? 12.359 13.084 -7.928 1.00 53.81 79 PRO A CA 1
ATOM 600 C C . PRO A 1 79 ? 11.916 13.336 -6.480 1.00 53.81 79 PRO A C 1
ATOM 602 O O . PRO A 1 79 ? 12.201 14.395 -5.923 1.00 53.81 79 PRO A O 1
ATOM 605 N N . CYS A 1 80 ? 11.215 12.376 -5.877 1.00 50.66 80 CYS A N 1
ATOM 606 C CA . CYS A 1 80 ? 10.740 12.440 -4.502 1.00 50.66 80 CYS A CA 1
ATOM 607 C C . CYS A 1 80 ? 11.646 11.722 -3.490 1.00 50.66 80 CYS A C 1
ATOM 609 O O . CYS A 1 80 ? 11.311 11.731 -2.316 1.00 50.66 80 CYS A O 1
ATOM 611 N N . GLY A 1 81 ? 12.764 11.115 -3.902 1.00 58.38 81 GLY A N 1
ATOM 612 C CA . GLY A 1 81 ? 13.659 10.355 -3.026 1.00 58.38 81 GLY A CA 1
ATOM 613 C C . GLY A 1 81 ? 14.070 9.015 -3.627 1.00 58.38 81 GLY A C 1
ATOM 614 O O . GLY A 1 81 ? 13.791 8.729 -4.784 1.00 58.38 81 GLY A O 1
ATOM 615 N N . VAL A 1 82 ? 14.748 8.181 -2.845 1.00 51.69 82 VAL A N 1
ATOM 616 C CA . VAL A 1 82 ? 15.047 6.806 -3.261 1.00 51.69 82 VAL A CA 1
ATOM 617 C C . VAL A 1 82 ? 13.782 5.953 -3.121 1.00 51.69 82 VAL A C 1
ATOM 619 O O . VAL A 1 82 ? 13.078 6.087 -2.128 1.00 51.69 82 VAL A O 1
ATOM 622 N N . ARG A 1 83 ? 13.460 5.099 -4.092 1.00 58.94 83 ARG A N 1
ATOM 623 C CA . ARG A 1 83 ? 12.413 4.074 -3.952 1.00 58.94 83 ARG A CA 1
ATOM 624 C C . ARG A 1 83 ? 12.930 2.732 -4.440 1.00 58.94 83 ARG A C 1
ATOM 626 O O . ARG A 1 83 ? 13.853 2.687 -5.247 1.00 58.94 83 ARG A O 1
ATOM 633 N N . TRP A 1 84 ? 12.311 1.644 -3.997 1.00 57.06 84 TRP A N 1
ATOM 634 C CA . TRP A 1 84 ? 12.418 0.384 -4.728 1.00 57.06 84 TRP A CA 1
ATOM 635 C C . TRP A 1 84 ? 11.529 0.447 -5.964 1.00 57.06 84 TRP A C 1
ATOM 637 O O . TRP A 1 84 ? 10.489 1.109 -5.976 1.00 57.06 84 TRP A O 1
ATOM 647 N N . CYS A 1 85 ? 11.949 -0.233 -7.018 1.00 51.91 85 CYS A N 1
ATOM 648 C CA . CYS A 1 85 ? 11.196 -0.303 -8.252 1.00 51.91 85 CYS A CA 1
ATOM 649 C C . CYS A 1 85 ? 9.905 -1.108 -8.062 1.00 51.91 85 CYS A C 1
ATOM 651 O O . CYS A 1 85 ? 9.929 -2.337 -8.005 1.00 51.91 85 CYS A O 1
ATOM 653 N N . GLY A 1 86 ? 8.778 -0.400 -8.000 1.00 55.03 86 GLY A N 1
ATOM 654 C CA . GLY A 1 86 ? 7.468 -0.977 -7.725 1.00 55.03 86 GLY A CA 1
ATOM 655 C C . GLY A 1 86 ? 7.250 -1.300 -6.247 1.00 55.03 86 GLY A C 1
ATOM 656 O O . GLY A 1 86 ? 8.177 -1.482 -5.462 1.00 55.03 86 GLY A O 1
ATOM 657 N N . HIS A 1 87 ? 5.984 -1.389 -5.865 1.00 61.81 87 HIS A N 1
ATOM 658 C CA . HIS A 1 87 ? 5.581 -1.819 -4.540 1.00 61.81 87 HIS A CA 1
ATOM 659 C C . HIS A 1 87 ? 5.518 -3.348 -4.489 1.00 61.81 87 HIS A C 1
ATOM 661 O O . HIS A 1 87 ? 4.751 -3.985 -5.227 1.00 61.81 87 HIS A O 1
ATOM 667 N N . GLU A 1 88 ? 6.309 -3.947 -3.601 1.00 61.28 88 GLU A N 1
ATOM 668 C CA . GLU A 1 88 ? 6.136 -5.345 -3.236 1.00 61.28 88 GLU A CA 1
ATOM 669 C C . GLU A 1 88 ? 5.017 -5.427 -2.202 1.00 61.28 88 GLU A C 1
ATOM 671 O O . GLU A 1 88 ? 5.166 -5.014 -1.055 1.00 61.28 88 GLU A O 1
ATOM 676 N N . TRP A 1 89 ? 3.862 -5.950 -2.614 1.00 68.62 89 TRP A N 1
ATOM 677 C CA . TRP A 1 89 ? 2.778 -6.207 -1.678 1.00 68.62 89 TRP A CA 1
ATOM 678 C C . TRP A 1 89 ? 3.231 -7.239 -0.641 1.00 68.62 89 TRP A C 1
ATOM 680 O O . TRP A 1 89 ? 3.250 -8.442 -0.912 1.00 68.62 89 TRP A O 1
ATOM 690 N N . GLN A 1 90 ? 3.568 -6.766 0.553 1.00 62.09 90 GLN A N 1
ATOM 691 C CA . GLN A 1 90 ? 3.976 -7.586 1.681 1.00 62.09 90 GLN A CA 1
ATOM 692 C C . GLN A 1 90 ? 2.863 -7.558 2.724 1.00 62.09 90 GLN A C 1
ATOM 694 O O . GLN A 1 90 ? 2.901 -6.843 3.722 1.00 62.09 90 GLN A O 1
ATOM 699 N N . ALA A 1 91 ? 1.830 -8.359 2.470 1.00 53.41 91 ALA A N 1
ATOM 700 C CA . ALA A 1 91 ? 0.852 -8.686 3.492 1.00 53.41 91 ALA A CA 1
ATOM 701 C C . ALA A 1 91 ? 1.440 -9.740 4.441 1.00 53.41 91 ALA A C 1
ATOM 703 O O . ALA A 1 91 ? 1.593 -10.895 4.045 1.00 53.41 91 ALA A O 1
ATOM 704 N N . GLY A 1 92 ? 1.756 -9.356 5.678 1.00 51.25 92 GLY A N 1
ATOM 705 C CA . GLY A 1 92 ? 2.293 -10.275 6.692 1.00 51.25 92 GLY A CA 1
ATOM 706 C C . GLY A 1 92 ? 3.531 -9.726 7.399 1.00 51.25 92 GLY A C 1
ATOM 707 O O . GLY A 1 92 ? 3.842 -8.547 7.272 1.00 51.25 92 GLY A O 1
ATOM 708 N N . ASP A 1 93 ? 4.219 -10.575 8.167 1.00 46.41 93 ASP A N 1
ATOM 709 C CA . ASP A 1 93 ? 5.435 -10.207 8.906 1.00 46.41 93 ASP A CA 1
ATOM 710 C C . ASP A 1 93 ? 6.503 -9.653 7.958 1.00 46.41 93 ASP A C 1
ATOM 712 O O . ASP A 1 93 ? 7.128 -10.386 7.186 1.00 46.41 93 ASP A O 1
ATOM 716 N N . ILE A 1 94 ? 6.727 -8.342 8.034 1.00 50.47 94 ILE A N 1
ATOM 717 C CA . ILE A 1 94 ? 7.797 -7.691 7.287 1.00 50.47 94 ILE A CA 1
ATOM 718 C C . ILE A 1 94 ? 9.094 -7.965 8.032 1.00 50.47 94 ILE A C 1
ATOM 720 O O . ILE A 1 94 ? 9.321 -7.490 9.146 1.00 50.47 94 ILE A O 1
ATOM 724 N N . THR A 1 95 ? 9.936 -8.796 7.423 1.00 44.75 95 THR A N 1
ATOM 725 C CA . THR A 1 95 ? 11.231 -9.155 7.993 1.00 44.75 95 THR A CA 1
ATOM 726 C C . THR A 1 95 ? 12.277 -8.191 7.458 1.00 44.75 95 THR A C 1
ATOM 728 O O . THR A 1 95 ? 12.807 -8.396 6.368 1.00 44.75 95 THR A O 1
ATOM 731 N N . TYR A 1 96 ? 12.605 -7.150 8.221 1.00 48.75 96 TYR A N 1
ATOM 732 C CA . TYR A 1 96 ? 13.752 -6.318 7.870 1.00 48.75 96 TYR A CA 1
ATOM 733 C C . TYR A 1 96 ? 15.061 -7.078 8.114 1.00 48.75 96 TYR A C 1
ATOM 735 O O . TYR A 1 96 ? 15.205 -7.757 9.137 1.00 48.75 96 TYR A O 1
ATOM 743 N N . PRO A 1 97 ? 16.068 -6.935 7.235 1.00 39.66 97 PRO A N 1
ATOM 744 C CA . PRO A 1 97 ? 17.408 -7.449 7.505 1.00 39.66 97 PRO A CA 1
ATOM 745 C C . PRO A 1 97 ? 18.133 -6.665 8.619 1.00 39.66 97 PRO A C 1
ATOM 747 O O . PRO A 1 97 ? 19.203 -7.084 9.066 1.00 39.66 97 PRO A O 1
ATOM 750 N N . TRP A 1 98 ? 17.571 -5.538 9.071 1.00 42.91 98 TRP A N 1
ATOM 751 C CA . TRP A 1 98 ? 18.082 -4.677 10.137 1.00 42.91 98 TRP A CA 1
ATOM 752 C C . TRP A 1 98 ? 16.948 -4.208 11.058 1.00 42.91 98 TRP A C 1
ATOM 754 O O . TRP A 1 98 ? 15.831 -3.967 10.620 1.00 42.91 98 TRP A O 1
ATOM 764 N N . ASP A 1 99 ? 17.236 -4.066 12.351 1.00 50.16 99 ASP A N 1
ATOM 765 C CA . ASP A 1 99 ? 16.316 -3.435 13.299 1.00 50.16 99 ASP A CA 1
ATOM 766 C C . ASP A 1 99 ? 16.366 -1.917 13.082 1.00 50.16 99 ASP A C 1
ATOM 768 O O . ASP A 1 99 ? 17.390 -1.287 13.355 1.00 50.16 99 ASP A O 1
ATOM 772 N N . GLU A 1 100 ? 15.279 -1.321 12.591 1.00 54.31 100 GLU A N 1
ATOM 773 C CA . GLU A 1 100 ? 15.150 0.141 12.521 1.00 54.31 100 GLU A CA 1
ATOM 774 C C . GLU A 1 100 ? 15.058 0.804 13.914 1.00 54.31 100 GLU A C 1
ATOM 776 O O . GLU A 1 100 ? 14.999 2.026 14.028 1.00 54.31 100 GLU A O 1
ATOM 781 N N . GLY A 1 101 ? 15.091 0.015 14.993 1.00 47.75 101 GLY A N 1
ATOM 782 C CA . GLY A 1 101 ? 15.152 0.490 16.371 1.00 47.75 101 GLY A CA 1
ATOM 783 C C . GLY A 1 101 ? 13.785 0.788 16.979 1.00 47.75 101 GLY A C 1
ATOM 784 O O . GLY A 1 101 ? 13.715 1.415 18.036 1.00 47.75 101 GLY A O 1
ATOM 785 N N . TRP A 1 102 ? 12.702 0.347 16.333 1.00 55.25 102 TRP A N 1
ATOM 786 C CA . TRP A 1 102 ? 11.331 0.678 16.735 1.00 55.25 102 TRP A CA 1
ATOM 787 C C . TRP A 1 102 ? 10.641 -0.411 17.560 1.00 55.25 102 TRP A C 1
ATOM 789 O O . TRP A 1 102 ? 9.646 -0.115 18.217 1.00 55.25 102 TRP A O 1
ATOM 799 N N . GLY A 1 103 ? 11.150 -1.651 17.556 1.00 52.94 103 GLY A N 1
ATOM 800 C CA . GLY A 1 103 ? 10.653 -2.733 18.418 1.00 52.94 103 GLY A CA 1
ATOM 801 C C . GLY A 1 103 ? 9.154 -3.043 18.286 1.00 52.94 103 GLY A C 1
ATOM 802 O O . GLY A 1 103 ? 8.555 -3.501 19.257 1.00 52.94 103 GLY A O 1
ATOM 803 N N . ARG A 1 104 ? 8.537 -2.757 17.129 1.00 61.84 104 ARG A N 1
ATOM 804 C CA . ARG A 1 104 ? 7.108 -3.002 16.880 1.00 61.84 104 ARG A CA 1
ATOM 805 C C . ARG A 1 104 ? 6.894 -4.210 15.986 1.00 61.84 104 ARG A C 1
ATOM 807 O O . ARG A 1 104 ? 7.633 -4.408 15.025 1.00 61.84 104 ARG A O 1
ATOM 814 N N . ASP A 1 105 ? 5.833 -4.950 16.280 1.00 59.38 105 ASP A N 1
ATOM 815 C CA . ASP A 1 105 ? 5.369 -6.050 15.444 1.00 59.38 105 ASP A CA 1
ATOM 816 C C . ASP A 1 105 ? 4.755 -5.467 14.162 1.00 59.38 105 ASP A C 1
ATOM 818 O O . ASP A 1 105 ? 3.652 -4.922 14.164 1.00 59.38 105 ASP A O 1
ATOM 822 N N . LEU A 1 106 ? 5.485 -5.537 13.052 1.00 67.19 106 LEU A N 1
ATOM 823 C CA . LEU A 1 106 ? 4.896 -5.379 11.725 1.00 67.19 106 LEU A CA 1
ATOM 824 C C . LEU A 1 106 ? 4.377 -6.737 11.269 1.00 67.19 106 LEU A C 1
ATOM 826 O O . LEU A 1 106 ? 5.038 -7.740 11.523 1.00 67.19 106 LEU A O 1
ATOM 830 N N . PRO A 1 107 ? 3.202 -6.781 10.621 1.00 73.19 107 PRO A N 1
ATOM 831 C CA . PRO A 1 107 ? 2.577 -5.693 9.848 1.00 73.19 107 PRO A CA 1
ATOM 832 C C . PRO A 1 107 ? 1.468 -4.905 10.561 1.00 73.19 107 PRO A C 1
ATOM 834 O O . PRO A 1 107 ? 0.947 -3.953 9.978 1.00 73.19 107 PRO A O 1
ATOM 837 N N . LEU A 1 108 ? 1.056 -5.292 11.773 1.00 79.31 108 LEU A N 1
ATOM 838 C CA . LEU A 1 108 ? -0.020 -4.623 12.513 1.00 79.31 108 LEU A CA 1
ATOM 839 C C . LEU A 1 108 ? 0.546 -3.820 13.681 1.00 79.31 108 LEU A C 1
ATOM 841 O O . LEU A 1 108 ? 0.860 -4.373 14.731 1.00 79.31 108 LEU A O 1
ATOM 845 N N . VAL A 1 109 ? 0.544 -2.498 13.547 1.00 76.31 109 VAL A N 1
ATOM 846 C CA . VAL A 1 109 ? 1.000 -1.606 14.612 1.00 76.31 109 VAL A CA 1
ATOM 847 C C . VAL A 1 109 ? -0.171 -1.191 15.489 1.00 76.31 109 VAL A C 1
ATOM 849 O O . VAL A 1 109 ? -1.074 -0.501 15.020 1.00 76.31 109 VAL A O 1
ATOM 852 N N . ASP A 1 110 ? -0.134 -1.564 16.769 1.00 79.88 110 ASP A N 1
ATOM 853 C CA . ASP A 1 110 ? -1.013 -1.014 17.805 1.00 79.88 110 ASP A CA 1
ATOM 854 C C . ASP A 1 110 ? -0.326 0.169 18.503 1.00 79.88 110 ASP A C 1
ATOM 856 O O . ASP A 1 110 ? 0.577 0.001 19.323 1.00 79.88 110 ASP A O 1
ATOM 860 N N . LEU A 1 111 ? -0.754 1.388 18.169 1.00 78.44 111 LEU A N 1
ATOM 861 C CA . LEU A 1 111 ? -0.209 2.635 18.717 1.00 78.44 111 LEU A CA 1
ATOM 862 C C . LEU A 1 111 ? -0.617 2.877 20.180 1.00 78.44 111 LEU A C 1
ATOM 864 O O . LEU A 1 111 ? -0.174 3.855 20.774 1.00 78.44 111 LEU A O 1
ATOM 868 N N . THR A 1 112 ? -1.458 2.020 20.767 1.00 79.88 112 THR A N 1
ATOM 869 C CA . THR A 1 112 ? -1.845 2.094 22.186 1.00 79.88 112 THR A CA 1
ATOM 870 C C . THR A 1 112 ? -1.068 1.130 23.077 1.00 79.88 112 THR A C 1
ATOM 872 O O . THR A 1 112 ? -1.217 1.182 24.296 1.00 79.88 112 THR A O 1
ATOM 875 N N . ALA A 1 113 ? -0.237 0.263 22.490 1.00 74.75 113 ALA A N 1
ATOM 876 C CA . ALA A 1 113 ? 0.499 -0.762 23.225 1.00 74.75 113 ALA A CA 1
ATOM 877 C C . ALA A 1 113 ? 1.645 -0.205 24.095 1.00 74.75 113 ALA A C 1
ATOM 879 O O . ALA A 1 113 ? 2.077 -0.888 25.024 1.00 74.75 113 ALA A O 1
ATOM 880 N N . ASP A 1 114 ? 2.121 1.015 23.822 1.00 69.56 114 ASP A N 1
ATOM 881 C CA . ASP A 1 114 ? 3.216 1.666 24.548 1.00 69.56 114 ASP A CA 1
ATOM 882 C C . ASP A 1 114 ? 2.852 3.111 24.935 1.00 69.56 114 ASP A C 1
ATOM 884 O O . ASP A 1 114 ? 2.453 3.919 24.093 1.00 69.56 114 ASP A O 1
ATOM 888 N N . ASP A 1 115 ? 3.051 3.458 26.209 1.00 66.44 115 ASP A N 1
ATOM 889 C CA . ASP A 1 115 ? 2.867 4.810 26.747 1.00 66.44 115 ASP A CA 1
ATOM 890 C C . ASP A 1 115 ? 3.806 5.844 26.085 1.00 66.44 115 ASP A C 1
ATOM 892 O O . ASP A 1 115 ? 3.522 7.044 26.103 1.00 66.44 115 ASP A O 1
ATOM 896 N N . ALA A 1 116 ? 4.918 5.413 25.476 1.00 65.50 116 ALA A N 1
ATOM 897 C CA . ALA A 1 116 ? 5.823 6.281 24.719 1.00 65.50 116 ALA A CA 1
ATOM 898 C C . ALA A 1 116 ? 5.271 6.697 23.337 1.00 65.50 116 ALA A C 1
ATOM 900 O O . ALA A 1 116 ? 5.741 7.680 22.765 1.00 65.50 116 ALA A O 1
ATOM 901 N N . ALA A 1 117 ? 4.252 6.004 22.816 1.00 67.88 117 ALA A N 1
ATOM 902 C CA . ALA A 1 117 ? 3.697 6.215 21.474 1.00 67.88 117 ALA A CA 1
ATOM 903 C C . ALA A 1 117 ? 2.632 7.327 21.393 1.00 67.88 117 ALA A C 1
ATOM 905 O O . ALA A 1 117 ? 2.038 7.542 20.337 1.00 67.88 117 ALA A O 1
ATOM 906 N N . VAL A 1 118 ? 2.363 8.050 22.489 1.00 75.75 118 VAL A N 1
ATOM 907 C CA . VAL A 1 118 ? 1.247 9.014 22.580 1.00 75.75 118 VAL A CA 1
ATOM 908 C C . VAL A 1 118 ? 1.322 10.117 21.517 1.00 75.75 118 VAL A C 1
ATOM 910 O O . VAL A 1 118 ? 0.293 10.494 20.962 1.00 75.75 118 VAL A O 1
ATOM 913 N N . GLU A 1 119 ? 2.515 10.625 21.191 1.00 78.69 119 GLU A N 1
ATOM 914 C CA . GLU A 1 119 ? 2.664 11.651 20.147 1.00 78.69 119 GLU A CA 1
ATOM 915 C C . GLU A 1 119 ? 2.333 11.102 18.748 1.00 78.69 119 GLU A C 1
ATOM 917 O O . GLU A 1 119 ? 1.650 11.762 17.967 1.00 78.69 119 GLU A O 1
ATOM 922 N N . GLU A 1 120 ? 2.780 9.886 18.440 1.00 76.25 120 GLU A N 1
ATOM 923 C CA . GLU A 1 120 ? 2.519 9.214 17.162 1.00 76.25 120 GLU A CA 1
ATOM 924 C C . GLU A 1 120 ? 1.045 8.832 17.021 1.00 76.25 120 GLU A C 1
ATOM 926 O O . GLU A 1 120 ? 0.467 9.015 15.954 1.00 76.25 120 GLU A O 1
ATOM 931 N N . LEU A 1 121 ? 0.412 8.375 18.106 1.00 80.38 121 LEU A N 1
ATOM 932 C CA . LEU A 1 121 ? -1.018 8.079 18.156 1.00 80.38 121 LEU A CA 1
ATOM 933 C C . LEU A 1 121 ? -1.864 9.324 17.860 1.00 80.38 121 LEU A C 1
ATOM 935 O O . LEU A 1 121 ? -2.798 9.264 17.060 1.00 80.38 121 LEU A O 1
ATOM 939 N N . GLU A 1 122 ? -1.548 10.460 18.486 1.00 83.44 122 GLU A N 1
ATOM 940 C CA . GLU A 1 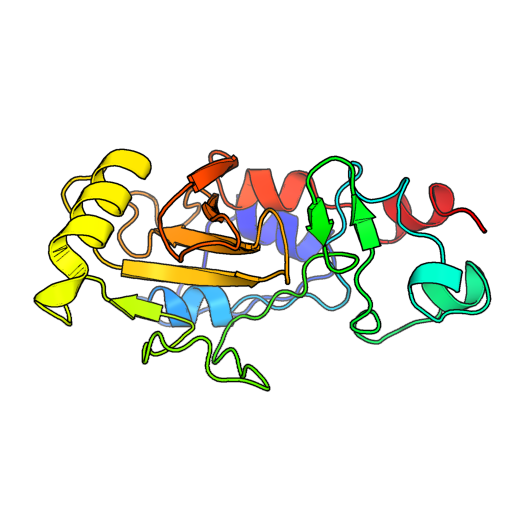122 ? -2.271 11.711 18.241 1.00 83.44 122 GLU A CA 1
ATOM 941 C C . GLU A 1 122 ? -2.046 12.235 16.818 1.00 83.44 122 GLU A C 1
ATOM 943 O O . GLU A 1 122 ? -3.000 12.689 16.182 1.00 83.44 122 GLU A O 1
ATOM 948 N N . LYS A 1 123 ? -0.825 12.115 16.277 1.00 79.06 123 LYS A N 1
ATOM 949 C CA . LYS A 1 123 ? -0.548 12.428 14.866 1.00 79.06 123 LYS A CA 1
ATOM 950 C C . LYS A 1 123 ? -1.354 11.530 13.937 1.00 79.06 123 LYS A C 1
ATOM 952 O O . LYS A 1 123 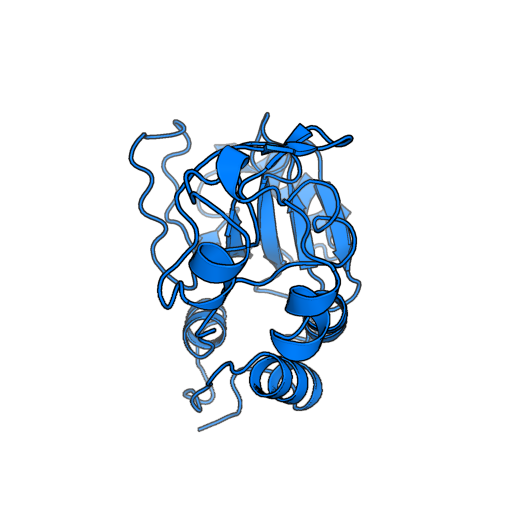? -2.077 12.047 13.092 1.00 79.06 123 LYS A O 1
ATOM 957 N N . PHE A 1 124 ? -1.304 10.213 14.131 1.00 81.50 124 PHE A N 1
ATOM 958 C CA . PHE A 1 124 ? -2.058 9.240 13.342 1.00 81.50 124 PHE A CA 1
ATOM 959 C C . PHE A 1 124 ? -3.552 9.582 13.305 1.00 81.50 124 PHE A C 1
ATOM 961 O O . PHE A 1 124 ? -4.122 9.705 12.225 1.00 81.50 124 PHE A O 1
ATOM 968 N N . ARG A 1 125 ? -4.169 9.850 14.465 1.00 86.38 125 ARG A N 1
ATOM 969 C CA . ARG A 1 125 ? -5.582 10.263 14.577 1.00 86.38 125 ARG A CA 1
ATOM 970 C C . ARG A 1 125 ? -5.905 11.546 13.823 1.00 86.38 125 ARG A C 1
ATOM 972 O O . ARG A 1 125 ? -6.941 11.623 13.164 1.00 86.38 125 ARG A O 1
ATOM 979 N N . GLN A 1 126 ? -5.052 12.563 13.942 1.00 83.12 126 GLN A N 1
ATOM 980 C CA . GLN A 1 126 ? -5.231 13.830 13.229 1.00 83.12 126 GLN A CA 1
ATOM 981 C C . GLN A 1 126 ? -5.153 13.632 11.717 1.00 83.12 126 GLN A C 1
ATOM 983 O O . GLN A 1 126 ? -5.971 14.192 10.991 1.00 83.12 126 GLN A O 1
ATOM 988 N N . LEU A 1 127 ? -4.202 12.817 11.264 1.00 76.25 127 LEU A N 1
ATOM 989 C CA . LEU A 1 127 ? -3.954 12.544 9.854 1.00 76.25 127 LEU A CA 1
ATOM 990 C C . LEU A 1 127 ? -5.119 11.789 9.224 1.00 76.25 127 LEU A C 1
ATOM 992 O O . LEU A 1 127 ? -5.708 12.273 8.262 1.00 76.25 127 LEU A O 1
ATOM 996 N N . VAL A 1 128 ? -5.523 10.663 9.816 1.00 78.81 128 VAL A N 1
ATOM 997 C CA . VAL A 1 128 ? -6.651 9.869 9.304 1.00 78.81 128 VAL A CA 1
ATOM 998 C C . VAL A 1 128 ? -8.009 10.535 9.550 1.00 78.81 128 VAL A C 1
ATOM 1000 O O . VAL A 1 128 ? -9.027 10.076 9.037 1.00 78.81 128 VAL A O 1
ATOM 1003 N N . GLY A 1 129 ? -8.046 11.615 10.337 1.00 82.50 129 GLY A N 1
ATOM 1004 C CA . GLY A 1 129 ? -9.264 12.354 10.660 1.00 82.50 129 GLY A CA 1
ATOM 1005 C C . GLY A 1 129 ? -10.237 11.586 11.560 1.00 82.50 129 GLY A C 1
ATOM 1006 O O . GLY A 1 129 ? -11.410 11.958 11.641 1.00 82.50 129 GLY A O 1
ATOM 1007 N N . ASP A 1 130 ? -9.770 10.535 12.242 1.00 82.88 130 ASP A N 1
ATOM 1008 C CA . ASP A 1 130 ? -10.568 9.723 13.158 1.00 82.88 130 ASP A CA 1
ATOM 1009 C C . ASP A 1 130 ? -9.911 9.671 14.549 1.00 82.88 130 ASP A C 1
ATOM 1011 O O . ASP A 1 130 ? -8.871 9.034 14.725 1.00 82.88 130 ASP A O 1
ATO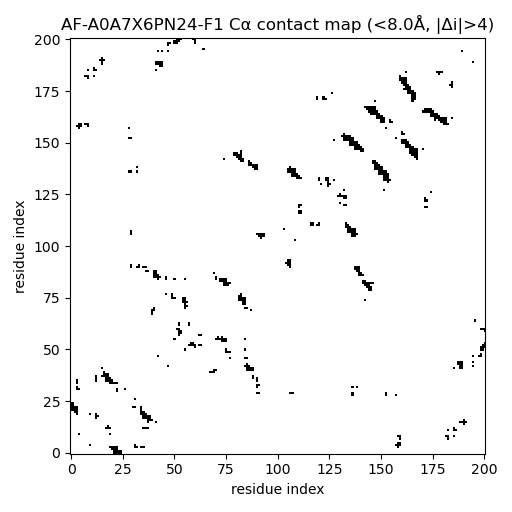M 1015 N N . PRO A 1 131 ? -10.528 10.278 15.583 1.00 85.50 131 PRO A N 1
ATOM 1016 C CA . PRO A 1 131 ? -10.003 10.246 16.947 1.00 85.50 131 PRO A CA 1
ATOM 1017 C C . PRO A 1 131 ? -10.011 8.848 17.585 1.00 85.50 131 PRO A C 1
ATOM 1019 O O . PRO A 1 131 ? -9.476 8.675 18.679 1.00 85.50 131 PRO A O 1
ATOM 1022 N N . ARG A 1 132 ? -10.653 7.856 16.960 1.00 84.25 132 ARG A N 1
ATOM 1023 C CA . ARG A 1 132 ? -10.671 6.464 17.429 1.00 84.25 132 ARG A CA 1
ATOM 1024 C C . ARG A 1 132 ? -9.565 5.621 16.820 1.00 84.25 132 ARG A C 1
ATOM 1026 O O . ARG A 1 132 ? -9.328 4.529 17.325 1.00 84.25 132 ARG A O 1
ATOM 1033 N N . ALA A 1 133 ? -8.904 6.114 15.778 1.00 85.56 133 ALA A N 1
ATOM 1034 C CA . ALA A 1 133 ? -7.856 5.372 15.114 1.00 85.56 133 ALA A CA 1
ATOM 1035 C C . ALA A 1 133 ? -6.706 5.092 16.089 1.00 85.56 133 ALA A C 1
ATOM 1037 O O . ALA A 1 133 ? -6.265 5.968 16.843 1.00 85.56 133 ALA A O 1
ATOM 1038 N N . SER A 1 134 ? -6.271 3.839 16.106 1.00 85.69 134 SER A N 1
ATOM 1039 C CA . SER A 1 134 ? -5.205 3.345 16.981 1.00 85.69 134 SER A CA 1
ATOM 1040 C C . SER A 1 134 ? -4.315 2.309 16.317 1.00 85.69 134 SER A C 1
ATOM 1042 O O . SER A 1 134 ? -3.218 2.051 16.803 1.00 85.69 134 SER A O 1
ATOM 1044 N N . ARG A 1 135 ? -4.780 1.705 15.224 1.00 86.12 135 ARG A N 1
ATOM 1045 C CA . ARG A 1 135 ? -4.099 0.587 14.594 1.00 86.12 135 ARG A CA 1
ATOM 1046 C C . ARG A 1 135 ? -3.878 0.845 13.114 1.00 86.12 135 ARG A C 1
ATOM 1048 O O . ARG A 1 135 ? -4.794 1.273 12.415 1.00 86.12 135 ARG A O 1
ATOM 1055 N N . ALA A 1 136 ? -2.685 0.526 12.635 1.00 84.75 136 ALA A N 1
ATOM 1056 C CA . ALA A 1 136 ? -2.326 0.606 11.224 1.00 84.75 136 ALA A CA 1
ATOM 1057 C C . ALA A 1 136 ? -1.904 -0.775 10.713 1.00 84.75 136 ALA A C 1
ATOM 1059 O O . ALA A 1 136 ? -1.219 -1.508 11.427 1.00 84.75 136 ALA A O 1
ATOM 1060 N N . VAL A 1 137 ? -2.314 -1.126 9.491 1.00 85.44 137 VAL A N 1
ATOM 1061 C CA . VAL A 1 137 ? -1.804 -2.315 8.789 1.00 85.44 137 VAL A CA 1
ATOM 1062 C C . VAL A 1 137 ? -0.910 -1.860 7.651 1.00 85.44 137 VAL A C 1
ATOM 1064 O O . VAL A 1 137 ? -1.382 -1.174 6.742 1.00 85.44 137 VAL A O 1
ATOM 1067 N N . LEU A 1 138 ? 0.359 -2.250 7.707 1.00 81.31 138 LEU A N 1
ATOM 1068 C CA . LEU A 1 138 ? 1.334 -2.017 6.649 1.00 81.31 138 LEU A CA 1
ATOM 1069 C C . LEU A 1 138 ? 1.006 -2.895 5.430 1.00 81.31 138 LEU A C 1
ATOM 1071 O O . LEU A 1 138 ? 0.699 -4.077 5.579 1.00 81.31 138 LEU A O 1
ATOM 1075 N N . LEU A 1 139 ? 1.024 -2.299 4.236 1.00 80.12 139 LEU A N 1
ATOM 1076 C CA . LEU A 1 139 ? 0.787 -2.979 2.957 1.00 80.12 139 LEU A CA 1
ATOM 1077 C C . LEU A 1 139 ? 2.100 -3.298 2.226 1.00 80.12 139 LEU A C 1
ATOM 1079 O O . LEU A 1 139 ? 2.226 -4.339 1.588 1.00 80.12 139 LEU A O 1
ATOM 1083 N N . THR A 1 140 ? 3.042 -2.356 2.265 1.00 75.31 140 THR A N 1
ATOM 1084 C CA . THR A 1 140 ? 4.342 -2.383 1.575 1.00 75.31 140 THR A CA 1
ATOM 1085 C C . THR A 1 140 ? 5.224 -1.285 2.173 1.00 75.31 140 THR A C 1
ATOM 1087 O O . THR A 1 140 ? 4.708 -0.331 2.763 1.00 75.31 140 THR A O 1
ATOM 1090 N N . TYR A 1 141 ? 6.538 -1.378 1.988 1.00 71.31 141 TYR A N 1
ATOM 1091 C CA . TYR A 1 141 ? 7.484 -0.335 2.389 1.00 71.31 141 TYR A CA 1
ATOM 1092 C C . TYR A 1 141 ? 8.484 -0.005 1.275 1.00 71.31 141 TYR A C 1
ATOM 1094 O O . TYR A 1 141 ? 8.588 -0.752 0.300 1.00 71.31 141 TYR A O 1
ATOM 1102 N N . SER A 1 142 ? 9.217 1.104 1.411 1.00 63.94 142 SER A N 1
ATOM 1103 C CA . SER A 1 142 ? 10.381 1.396 0.576 1.00 63.94 142 SER A CA 1
ATOM 1104 C C . SER A 1 142 ? 11.499 2.116 1.328 1.00 63.94 142 SER A C 1
ATOM 1106 O O . SER A 1 142 ? 11.224 2.873 2.248 1.00 63.94 142 SER A O 1
ATOM 1108 N N . ASP A 1 143 ? 12.768 1.905 0.955 1.00 59.81 143 ASP A N 1
ATOM 1109 C CA . ASP A 1 143 ? 13.928 2.520 1.638 1.00 59.81 143 ASP A CA 1
ATOM 1110 C C . ASP A 1 143 ? 14.168 3.989 1.214 1.00 59.81 143 ASP A C 1
ATOM 1112 O O . ASP A 1 143 ? 15.287 4.456 1.004 1.00 59.81 143 ASP A O 1
ATOM 1116 N N . GLY A 1 144 ? 13.078 4.738 1.058 1.00 59.03 144 GLY A N 1
ATOM 1117 C CA . GLY A 1 144 ? 13.074 6.179 0.857 1.00 59.03 144 GLY A CA 1
ATOM 1118 C C . GLY A 1 144 ? 11.647 6.700 0.736 1.00 59.03 144 GLY A C 1
ATOM 1119 O O . GLY A 1 144 ? 10.754 6.147 1.362 1.00 59.03 144 GLY A O 1
ATOM 1120 N N . TYR A 1 145 ? 11.413 7.820 0.052 1.00 59.97 145 TYR A N 1
ATOM 1121 C CA . TYR A 1 145 ? 10.130 8.525 0.148 1.00 59.97 145 TYR A CA 1
ATOM 1122 C C . TYR A 1 145 ? 9.201 8.250 -1.056 1.00 59.97 145 TYR A C 1
ATOM 1124 O O . TYR A 1 145 ? 9.590 8.508 -2.208 1.00 59.97 145 TYR A O 1
ATOM 1132 N N . PRO A 1 146 ? 7.946 7.802 -0.827 1.00 68.75 146 PRO A N 1
ATOM 1133 C CA . PRO A 1 146 ? 7.337 7.433 0.452 1.00 68.75 146 PRO A CA 1
ATOM 1134 C C . PRO A 1 146 ? 7.840 6.081 0.971 1.00 68.75 146 PRO A C 1
ATOM 1136 O O . PRO A 1 146 ? 8.052 5.159 0.182 1.00 68.75 146 PRO A O 1
ATOM 1139 N N . ASN A 1 147 ? 7.971 5.957 2.295 1.00 73.81 147 ASN A N 1
ATOM 1140 C CA . ASN A 1 147 ? 8.508 4.754 2.932 1.00 73.81 147 ASN A CA 1
ATOM 1141 C C . ASN A 1 147 ? 7.385 3.741 3.174 1.00 73.81 147 ASN A C 1
ATOM 1143 O O . ASN A 1 147 ? 7.159 2.860 2.349 1.00 73.81 147 ASN A O 1
ATOM 1147 N N . TYR A 1 148 ? 6.630 3.885 4.261 1.00 79.25 148 TYR A N 1
ATOM 1148 C CA . TYR A 1 148 ? 5.629 2.899 4.661 1.00 79.25 148 TYR A CA 1
ATOM 1149 C C . TYR A 1 148 ? 4.259 3.232 4.095 1.00 79.25 148 TYR A C 1
ATOM 1151 O O . TYR A 1 148 ? 3.717 4.272 4.454 1.00 79.25 148 TYR A O 1
ATOM 1159 N N . LEU A 1 149 ? 3.663 2.354 3.277 1.00 83.19 149 LEU A N 1
ATOM 1160 C CA . LEU A 1 149 ? 2.268 2.494 2.841 1.00 83.19 149 LEU A CA 1
ATOM 1161 C C . LEU A 1 149 ? 1.338 1.623 3.678 1.00 83.19 149 LEU A C 1
ATOM 1163 O O . LEU A 1 149 ? 1.455 0.402 3.670 1.00 83.19 149 LEU A O 1
ATOM 1167 N N . PHE A 1 150 ? 0.361 2.222 4.344 1.00 85.44 150 PHE A N 1
ATOM 1168 C CA . PHE A 1 150 ? -0.518 1.523 5.276 1.00 85.44 150 PHE A CA 1
ATOM 1169 C C . PHE A 1 150 ? -1.985 1.955 5.140 1.00 85.44 150 PHE A C 1
ATOM 1171 O O . PHE A 1 150 ? -2.320 2.967 4.518 1.00 85.44 150 PHE A O 1
ATOM 1178 N N . ILE A 1 151 ? -2.868 1.185 5.776 1.00 88.56 151 ILE A N 1
ATOM 1179 C CA . ILE A 1 151 ? -4.287 1.514 5.971 1.00 88.56 151 ILE A CA 1
ATOM 1180 C C . ILE A 1 151 ? -4.603 1.675 7.460 1.00 88.56 151 ILE A C 1
ATOM 1182 O O . ILE A 1 151 ? -3.983 1.031 8.312 1.00 88.56 151 ILE A O 1
ATOM 1186 N N . ASN A 1 152 ? -5.605 2.494 7.785 1.00 87.12 152 ASN A N 1
ATOM 1187 C CA . ASN A 1 152 ? -6.180 2.512 9.129 1.00 87.12 152 ASN A CA 1
ATOM 1188 C C . ASN A 1 152 ? -6.954 1.204 9.367 1.00 87.12 152 ASN A C 1
ATOM 1190 O O . ASN A 1 152 ? -7.944 0.919 8.695 1.00 87.12 152 ASN A O 1
ATOM 1194 N N . ALA A 1 153 ? -6.522 0.405 10.338 1.00 84.94 153 ALA A N 1
ATOM 1195 C CA . ALA A 1 153 ? -7.172 -0.858 10.682 1.00 84.94 153 ALA A CA 1
ATOM 1196 C C . ALA A 1 153 ? -8.536 -0.646 11.372 1.00 84.94 153 ALA A C 1
ATOM 1198 O O . ALA A 1 153 ? -9.352 -1.569 11.437 1.00 84.94 153 ALA A O 1
ATOM 1199 N N . ASP A 1 154 ? -8.762 0.562 11.891 1.00 82.88 154 ASP A N 1
ATOM 1200 C CA . ASP A 1 154 ? -9.987 1.008 12.551 1.00 82.88 154 ASP A CA 1
ATOM 1201 C C . ASP A 1 154 ? -10.887 1.844 11.614 1.00 82.88 154 ASP A C 1
ATOM 1203 O O . ASP A 1 154 ? -11.811 2.504 12.089 1.00 82.88 154 ASP A O 1
ATOM 1207 N N . ASP A 1 155 ? -10.631 1.839 10.296 1.00 84.12 155 ASP A N 1
ATOM 1208 C CA . ASP A 1 155 ? -11.380 2.646 9.323 1.00 84.12 155 ASP A CA 1
ATOM 1209 C C . ASP A 1 155 ? -12.896 2.342 9.377 1.00 84.12 155 ASP A C 1
ATOM 1211 O O . ASP A 1 155 ? -13.292 1.169 9.401 1.00 84.12 155 ASP A O 1
ATOM 1215 N N . PRO A 1 156 ? -13.776 3.365 9.375 1.00 79.81 156 PRO A N 1
ATOM 1216 C CA . PRO A 1 156 ? -15.227 3.165 9.359 1.00 79.81 156 PRO A CA 1
ATOM 1217 C C . PRO A 1 156 ? -15.746 2.448 8.099 1.00 79.81 156 PRO A C 1
ATOM 1219 O O . PRO A 1 156 ? -16.855 1.906 8.122 1.00 79.81 156 PRO A O 1
ATOM 1222 N N . HIS A 1 157 ? -14.962 2.413 7.020 1.00 86.38 157 HIS A N 1
ATOM 1223 C CA . HIS A 1 157 ? -15.234 1.725 5.761 1.00 86.38 157 HIS A CA 1
ATOM 1224 C C . HIS A 1 157 ? -14.165 0.649 5.496 1.00 86.38 157 HIS A C 1
ATOM 1226 O O . HIS A 1 157 ? -13.454 0.706 4.493 1.00 86.38 157 HIS A O 1
ATOM 1232 N N . PRO A 1 158 ? -14.083 -0.410 6.326 1.00 87.25 158 PRO A N 1
ATOM 1233 C CA . PRO A 1 158 ? -12.984 -1.382 6.279 1.00 87.25 158 PRO A CA 1
ATOM 1234 C C . PRO A 1 158 ? -12.945 -2.219 4.989 1.00 87.25 158 PRO A C 1
ATOM 1236 O O . PRO A 1 158 ? -12.003 -2.972 4.764 1.00 87.25 158 PRO A O 1
ATOM 1239 N N . GLY A 1 159 ? -13.980 -2.126 4.147 1.00 92.19 159 GLY A N 1
ATOM 1240 C CA . GLY A 1 159 ? -13.986 -2.737 2.823 1.00 92.19 159 GLY A CA 1
ATOM 1241 C C . GLY A 1 159 ? -13.172 -1.960 1.787 1.00 92.19 159 GLY A C 1
ATOM 1242 O O . GLY A 1 159 ? -12.749 -2.560 0.810 1.00 92.19 159 GLY A O 1
ATOM 1243 N N . ASP A 1 160 ? -12.955 -0.659 1.959 1.00 94.56 160 ASP A N 1
ATOM 1244 C CA . ASP A 1 160 ? -12.186 0.152 1.009 1.00 94.56 160 ASP A CA 1
ATOM 1245 C C . ASP A 1 160 ? -11.518 1.341 1.726 1.00 94.56 160 ASP A C 1
ATOM 1247 O O . ASP A 1 160 ? -11.910 2.493 1.525 1.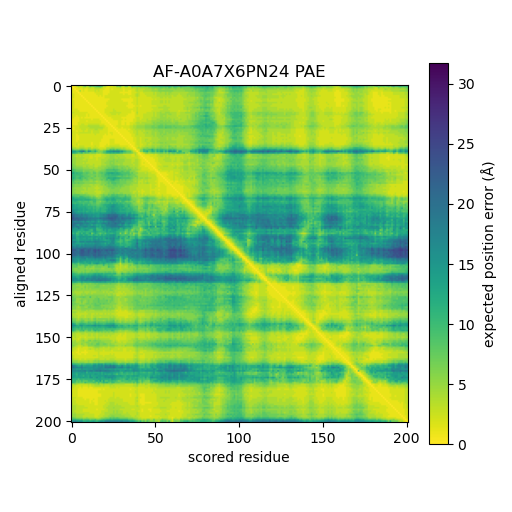00 94.56 160 ASP A O 1
ATOM 1251 N N . PRO A 1 161 ? -10.576 1.060 2.644 1.00 91.94 161 PRO A N 1
ATOM 1252 C CA . PRO A 1 161 ? -9.979 2.073 3.511 1.00 91.94 161 PRO A CA 1
ATOM 1253 C C . PRO A 1 161 ? -9.069 3.020 2.725 1.00 91.94 161 PRO A C 1
ATOM 1255 O O . PRO A 1 161 ? -8.512 2.638 1.698 1.00 91.94 161 PRO A O 1
ATOM 1258 N N . ALA A 1 162 ? -8.860 4.238 3.224 1.00 90.44 162 ALA A N 1
ATOM 1259 C CA . ALA A 1 162 ? -7.871 5.155 2.650 1.00 90.44 162 ALA A CA 1
ATOM 1260 C C . ALA A 1 162 ? -6.433 4.623 2.810 1.00 90.44 162 ALA A C 1
ATOM 1262 O O . ALA A 1 162 ? -6.121 3.959 3.804 1.00 90.44 162 ALA A O 1
ATOM 1263 N N . VAL A 1 163 ? -5.558 4.952 1.852 1.00 88.25 163 VAL A N 1
ATOM 1264 C CA . VAL A 1 163 ? -4.141 4.547 1.851 1.00 88.25 163 VAL A CA 1
ATOM 1265 C C . VAL A 1 163 ? -3.264 5.752 2.153 1.00 88.25 163 VAL A C 1
ATOM 1267 O O . VAL A 1 163 ? -3.405 6.816 1.542 1.00 88.25 163 VAL A O 1
ATOM 1270 N N . TRP A 1 164 ? -2.344 5.555 3.084 1.00 85.69 164 TRP A N 1
ATOM 1271 C CA . TRP A 1 164 ? -1.463 6.580 3.620 1.00 85.69 164 TRP A CA 1
ATOM 1272 C C . TRP A 1 164 ? -0.017 6.146 3.481 1.00 85.69 164 TRP A C 1
ATOM 1274 O O . TRP A 1 164 ? 0.266 4.953 3.562 1.00 85.69 164 TRP A O 1
ATOM 1284 N N . SER A 1 165 ? 0.883 7.112 3.333 1.00 81.38 165 SER A N 1
ATOM 1285 C CA . SER A 1 165 ? 2.321 6.877 3.344 1.00 81.38 165 SER A CA 1
ATOM 1286 C C . SER A 1 165 ? 3.034 7.649 4.446 1.00 81.38 165 SER A C 1
ATOM 1288 O O . SER A 1 165 ? 2.547 8.704 4.848 1.00 81.38 165 SER A O 1
ATOM 1290 N N . THR A 1 166 ? 4.202 7.172 4.879 1.00 75.69 166 THR A N 1
ATOM 1291 C CA . THR A 1 166 ? 5.112 7.891 5.789 1.00 75.69 166 THR A CA 1
ATOM 1292 C C . THR A 1 166 ? 6.370 8.385 5.075 1.00 75.69 166 THR A C 1
ATOM 1294 O O . THR A 1 166 ? 6.713 7.906 3.990 1.00 75.69 166 THR A O 1
ATOM 1297 N N . ASP A 1 167 ? 7.106 9.293 5.714 1.00 68.62 167 ASP A N 1
ATOM 1298 C CA . ASP A 1 167 ? 8.505 9.554 5.395 1.00 68.62 167 ASP A CA 1
ATOM 1299 C C . ASP A 1 167 ? 9.448 8.465 5.917 1.00 68.62 167 ASP A C 1
ATOM 1301 O O . ASP A 1 167 ? 9.075 7.580 6.693 1.00 68.62 167 ASP A O 1
ATOM 1305 N N . HIS A 1 168 ? 10.692 8.536 5.439 1.00 64.19 168 HIS A N 1
ATOM 1306 C CA . HIS A 1 168 ? 11.785 7.654 5.843 1.00 64.19 168 HIS A CA 1
ATOM 1307 C C . HIS A 1 168 ? 12.356 8.014 7.223 1.00 64.19 168 HIS A C 1
ATOM 1309 O O . HIS A 1 168 ? 12.853 7.141 7.926 1.00 64.19 168 HIS A O 1
ATOM 1315 N N . GLU A 1 169 ? 12.240 9.276 7.657 1.00 60.12 169 GLU A N 1
ATOM 1316 C CA . GLU A 1 169 ? 12.896 9.770 8.877 1.00 60.12 169 GLU A CA 1
ATOM 1317 C C . GLU A 1 169 ? 12.084 9.548 10.177 1.00 60.12 169 GLU A C 1
ATOM 1319 O O . GLU A 1 169 ? 12.543 9.913 11.273 1.00 60.12 169 GLU A O 1
ATOM 1324 N N . GLY A 1 170 ? 10.902 8.920 10.102 1.00 61.66 170 GLY A N 1
ATOM 1325 C CA . GLY A 1 170 ? 10.196 8.357 11.259 1.00 61.66 170 GLY A CA 1
ATOM 1326 C C . GLY A 1 170 ? 8.754 7.911 10.982 1.00 61.66 170 GLY A C 1
ATOM 1327 O O . GLY A 1 170 ? 7.994 8.608 10.327 1.00 61.66 170 GLY A O 1
ATOM 1328 N N . PHE A 1 171 ? 8.337 6.795 11.590 1.00 64.50 171 PHE A N 1
ATOM 1329 C CA . PHE A 1 171 ? 7.113 6.036 11.267 1.00 64.50 171 PHE A CA 1
ATOM 1330 C C . PHE A 1 171 ? 5.771 6.808 11.295 1.00 64.50 171 PHE A C 1
ATOM 1332 O O . PHE A 1 171 ? 4.790 6.316 10.760 1.00 64.50 171 PHE A O 1
ATOM 1339 N N . PHE A 1 172 ? 5.695 8.019 11.853 1.00 67.44 172 PHE A N 1
ATOM 1340 C CA . PHE A 1 172 ? 4.534 8.913 11.709 1.00 67.44 172 PHE A CA 1
ATOM 1341 C C . PHE A 1 172 ? 4.933 10.403 11.783 1.00 67.44 172 PHE A C 1
ATOM 1343 O O . PHE A 1 172 ? 4.201 11.227 12.346 1.00 67.44 172 PHE A O 1
ATOM 1350 N N . ARG A 1 173 ? 6.136 10.765 11.312 1.00 65.19 173 ARG A N 1
ATOM 1351 C CA . ARG A 1 173 ? 6.625 12.154 11.389 1.00 65.19 173 ARG A CA 1
ATOM 1352 C C . ARG A 1 173 ? 6.057 13.015 10.280 1.00 65.19 173 ARG A C 1
ATOM 1354 O O . ARG A 1 173 ? 5.472 14.056 10.586 1.00 65.19 173 ARG A O 1
ATOM 1361 N N . GLU A 1 174 ? 6.171 12.554 9.045 1.00 65.06 174 GLU A N 1
ATOM 1362 C CA . GLU A 1 174 ? 5.508 13.150 7.897 1.00 65.06 174 GLU A CA 1
ATOM 1363 C C . GLU A 1 174 ? 4.651 12.081 7.226 1.00 65.06 174 GLU A C 1
ATOM 1365 O O . GLU A 1 174 ? 5.103 10.964 6.984 1.00 65.06 174 GLU A O 1
ATOM 1370 N N . LEU A 1 175 ? 3.382 12.405 6.971 1.00 69.06 175 LEU A N 1
ATOM 1371 C CA . LEU A 1 175 ? 2.474 11.505 6.275 1.00 69.06 175 LEU A CA 1
ATOM 1372 C C . LEU A 1 175 ? 1.669 12.221 5.223 1.00 69.06 175 LEU A C 1
ATOM 1374 O O . LEU A 1 175 ? 1.177 13.330 5.440 1.00 69.06 175 LEU A O 1
ATOM 1378 N N . GLU A 1 176 ? 1.450 11.507 4.130 1.00 72.38 176 GLU A N 1
ATOM 1379 C CA . GLU A 1 176 ? 0.637 11.973 3.026 1.00 72.38 176 GLU A CA 1
ATOM 1380 C C . GLU A 1 176 ? -0.472 10.975 2.722 1.00 72.38 176 GLU A C 1
ATOM 1382 O O . GLU A 1 176 ? -0.279 9.756 2.727 1.00 72.38 176 GLU A O 1
ATOM 1387 N N . ALA A 1 177 ? -1.664 11.509 2.459 1.00 72.75 177 ALA A N 1
ATOM 1388 C CA . ALA A 1 177 ? -2.745 10.723 1.893 1.00 72.75 177 ALA A CA 1
ATOM 1389 C C . ALA A 1 177 ? -2.349 10.349 0.464 1.00 72.75 177 ALA A C 1
ATOM 1391 O O . ALA A 1 177 ? -2.458 11.164 -0.454 1.00 72.75 177 ALA A O 1
ATOM 1392 N N . THR A 1 178 ? -1.892 9.116 0.272 1.00 79.50 178 THR A N 1
ATOM 1393 C CA . THR A 1 178 ? -1.490 8.635 -1.047 1.00 79.50 178 THR A CA 1
ATOM 1394 C C . THR A 1 178 ? -2.723 8.438 -1.923 1.00 79.50 178 THR A C 1
ATOM 1396 O O . THR A 1 178 ? -2.706 8.795 -3.099 1.00 79.50 178 THR A O 1
ATOM 1399 N N . ALA A 1 179 ? -3.826 7.930 -1.361 1.00 86.19 179 ALA A N 1
ATOM 1400 C CA . ALA A 1 179 ? -5.096 7.787 -2.066 1.00 86.19 179 ALA A CA 1
ATOM 1401 C C . ALA A 1 179 ? -6.306 7.813 -1.113 1.00 86.19 179 ALA A C 1
ATOM 1403 O O . ALA A 1 179 ? -6.221 7.314 0.010 1.00 86.19 179 ALA A O 1
ATOM 1404 N N . PRO A 1 180 ? -7.471 8.319 -1.562 1.00 88.69 180 PRO A N 1
ATOM 1405 C CA . PRO A 1 180 ? -8.692 8.345 -0.757 1.00 88.69 180 PRO A CA 1
ATOM 1406 C C . PRO A 1 180 ? -9.273 6.955 -0.451 1.00 88.69 180 PRO A C 1
ATOM 1408 O O . PRO A 1 180 ? -10.145 6.855 0.405 1.00 88.69 180 PRO A O 1
ATOM 1411 N N . SER A 1 181 ? -8.843 5.901 -1.154 1.00 92.81 181 SER A N 1
ATOM 1412 C CA . SER A 1 181 ? -9.282 4.517 -0.939 1.00 92.81 181 SER A CA 1
ATOM 1413 C C . SER A 1 181 ? -8.257 3.519 -1.490 1.00 92.81 181 SER A C 1
ATOM 1415 O O . SER A 1 181 ? -7.440 3.876 -2.346 1.00 92.81 181 SER A O 1
ATOM 1417 N N . LEU A 1 182 ? -8.308 2.270 -1.029 1.00 93.00 182 LEU A N 1
ATOM 1418 C CA . LEU A 1 182 ? -7.447 1.185 -1.493 1.00 93.00 182 LEU A CA 1
ATOM 1419 C C . LEU A 1 182 ? -7.739 0.845 -2.955 1.00 93.00 182 LEU A C 1
ATOM 1421 O O . LEU A 1 182 ? -6.812 0.602 -3.725 1.00 93.00 182 LEU A O 1
ATOM 1425 N N . SER A 1 183 ? -9.007 0.879 -3.365 1.00 95.38 183 SER A N 1
ATOM 1426 C CA . SER A 1 183 ? -9.385 0.683 -4.764 1.00 95.38 183 SER A CA 1
ATOM 1427 C C . SER A 1 183 ? -8.848 1.796 -5.671 1.00 95.38 183 SER A C 1
ATOM 1429 O O . SER A 1 183 ? -8.393 1.501 -6.776 1.00 95.38 183 SER A O 1
ATOM 1431 N N . ASP A 1 184 ? -8.825 3.051 -5.207 1.00 95.12 184 ASP A N 1
ATOM 1432 C CA . ASP A 1 184 ? -8.204 4.162 -5.940 1.00 95.12 184 ASP A CA 1
ATOM 1433 C C . ASP A 1 184 ? -6.684 3.987 -6.040 1.00 95.12 184 ASP A C 1
ATOM 1435 O O . ASP A 1 184 ? -6.129 4.104 -7.130 1.00 95.12 184 ASP A O 1
ATOM 1439 N N . TRP A 1 185 ? -6.013 3.626 -4.940 1.00 91.75 185 TRP A N 1
ATOM 1440 C CA . TRP A 1 185 ? -4.569 3.378 -4.942 1.00 91.75 185 TRP A CA 1
ATOM 1441 C C . TRP A 1 185 ? -4.172 2.245 -5.898 1.00 91.75 185 TRP A C 1
ATOM 1443 O O . TRP A 1 185 ? -3.276 2.419 -6.726 1.00 91.75 185 TRP A O 1
ATOM 1453 N N . LEU A 1 186 ? -4.876 1.107 -5.838 1.00 92.44 186 LEU A N 1
ATOM 1454 C CA . LEU A 1 186 ? -4.679 -0.016 -6.761 1.00 92.44 186 LEU A CA 1
ATOM 1455 C C . LEU A 1 186 ? -5.034 0.368 -8.205 1.00 92.44 186 LEU A C 1
ATOM 1457 O O . LEU A 1 186 ? -4.408 -0.102 -9.151 1.00 92.44 186 LEU A O 1
ATOM 1461 N N . GLY A 1 187 ? -6.021 1.244 -8.397 1.00 93.44 187 GLY A N 1
ATOM 1462 C CA . GLY A 1 187 ? -6.411 1.758 -9.709 1.00 93.44 187 GLY A CA 1
ATOM 1463 C C . GLY A 1 187 ? -5.324 2.575 -10.412 1.00 93.44 187 GLY A C 1
ATOM 1464 O O . GLY A 1 187 ? -5.347 2.669 -11.636 1.00 93.44 187 GLY A O 1
ATOM 1465 N N . ARG A 1 188 ? -4.361 3.131 -9.666 1.00 91.50 188 ARG A N 1
ATOM 1466 C CA . ARG A 1 188 ? -3.209 3.870 -10.218 1.00 91.50 188 ARG A CA 1
ATOM 1467 C C . ARG A 1 188 ? -2.061 2.965 -10.666 1.00 91.50 188 ARG A C 1
ATOM 1469 O O . ARG A 1 188 ? -1.159 3.435 -11.356 1.00 91.50 188 ARG A O 1
ATOM 1476 N N . GLN A 1 189 ? -2.095 1.692 -10.277 1.00 89.94 189 GLN A N 1
ATOM 1477 C CA . GLN A 1 189 ? -1.089 0.706 -10.656 1.00 89.94 189 GLN A CA 1
ATOM 1478 C C . GLN A 1 189 ? -1.352 0.215 -12.084 1.00 89.94 189 GLN A C 1
ATOM 1480 O O . GLN A 1 189 ? -2.505 0.046 -12.499 1.00 89.94 189 GLN A O 1
ATOM 1485 N N . LEU A 1 190 ? -0.287 -0.017 -12.836 1.00 91.19 190 LEU A N 1
ATOM 1486 C CA . LEU A 1 190 ? -0.326 -0.527 -14.197 1.00 91.19 190 LEU A CA 1
ATOM 1487 C C . LEU A 1 190 ? -0.413 -2.054 -14.186 1.00 91.19 190 LEU A C 1
ATOM 1489 O O . LEU A 1 190 ? 0.226 -2.725 -13.379 1.00 91.19 190 LEU A O 1
ATOM 1493 N N . THR A 1 191 ? -1.197 -2.604 -15.104 1.00 91.12 191 THR A N 1
ATOM 1494 C CA . THR A 1 191 ? -1.091 -4.016 -15.491 1.00 91.12 191 THR A CA 1
ATOM 1495 C C . THR A 1 191 ? 0.188 -4.263 -16.288 1.00 91.12 191 THR A C 1
ATOM 1497 O O . THR A 1 191 ? 0.748 -3.335 -16.872 1.00 91.12 191 THR A O 1
ATOM 1500 N N . ASP A 1 192 ? 0.605 -5.525 -16.398 1.00 86.69 192 ASP A N 1
ATOM 1501 C CA . ASP A 1 192 ? 1.718 -5.935 -17.267 1.00 86.69 192 ASP A CA 1
ATOM 1502 C C . ASP A 1 192 ? 1.544 -5.424 -18.714 1.00 86.69 192 ASP A C 1
ATOM 1504 O O . ASP A 1 192 ? 2.468 -4.856 -19.298 1.00 86.69 192 ASP A O 1
ATOM 1508 N N . GLU A 1 193 ? 0.332 -5.539 -19.275 1.00 89.81 193 GLU A N 1
ATOM 1509 C CA . GLU A 1 193 ? 0.008 -5.060 -20.629 1.00 89.81 193 GLU A CA 1
ATOM 1510 C C . GLU A 1 193 ? 0.159 -3.535 -20.779 1.00 89.81 193 GLU A C 1
ATOM 1512 O O . GLU A 1 193 ? 0.518 -3.050 -21.854 1.00 89.81 193 GLU A O 1
ATOM 1517 N N . GLU A 1 194 ? -0.111 -2.777 -19.713 1.00 92.44 194 GLU A N 1
ATOM 1518 C CA . GLU A 1 194 ? 0.047 -1.320 -19.677 1.00 92.44 194 GLU A CA 1
ATOM 1519 C C . GLU A 1 194 ? 1.504 -0.904 -19.423 1.00 92.44 194 GLU A C 1
ATOM 1521 O O . GLU A 1 194 ? 1.951 0.109 -19.964 1.00 92.44 194 GLU A O 1
ATOM 1526 N N . LEU A 1 195 ? 2.249 -1.680 -18.630 1.00 89.00 195 LEU A N 1
ATOM 1527 C CA . LEU A 1 195 ? 3.627 -1.396 -18.237 1.00 89.00 195 LEU A CA 1
ATOM 1528 C C . LEU A 1 195 ? 4.621 -1.651 -19.374 1.00 89.00 195 LEU A C 1
ATOM 1530 O O . LEU A 1 195 ? 5.429 -0.777 -19.688 1.00 89.00 195 LEU A O 1
ATOM 1534 N N . TYR A 1 196 ? 4.574 -2.824 -20.011 1.00 89.19 196 TYR A N 1
ATOM 1535 C CA . TYR A 1 196 ? 5.621 -3.256 -20.950 1.00 89.19 196 TYR A CA 1
ATOM 1536 C C . TYR A 1 196 ? 5.889 -2.275 -22.107 1.00 89.19 196 TYR A C 1
ATOM 1538 O O . TYR A 1 196 ? 7.057 -2.022 -22.403 1.00 89.19 196 TYR A O 1
ATOM 1546 N N . PRO A 1 197 ? 4.880 -1.644 -22.744 1.00 91.38 197 PRO A N 1
ATOM 1547 C CA . PRO A 1 197 ? 5.121 -0.670 -23.816 1.00 91.38 197 PRO A CA 1
ATOM 1548 C C . PRO A 1 197 ? 5.810 0.627 -23.355 1.00 91.38 197 PRO A C 1
ATOM 1550 O O . PRO A 1 197 ? 6.335 1.394 -24.178 1.00 91.38 197 PRO A O 1
ATOM 1553 N N . LEU A 1 198 ? 5.761 0.917 -22.053 1.00 91.31 198 LEU A N 1
ATOM 1554 C CA . LEU A 1 198 ? 6.311 2.131 -21.460 1.00 91.31 198 LEU A CA 1
ATOM 1555 C C . LEU A 1 198 ? 7.771 1.964 -21.024 1.00 91.31 198 LEU A C 1
ATOM 1557 O O . LEU A 1 198 ? 8.470 2.973 -20.939 1.00 91.31 198 LEU A O 1
ATOM 1561 N N . LEU A 1 199 ? 8.236 0.725 -20.834 1.00 87.75 199 LEU A N 1
ATOM 1562 C CA . LEU A 1 199 ? 9.623 0.422 -20.487 1.00 87.75 199 LEU A CA 1
ATOM 1563 C C . LEU A 1 199 ? 10.599 0.921 -21.565 1.00 87.75 199 LEU A C 1
ATOM 1565 O O . LEU A 1 199 ? 10.282 1.007 -22.764 1.00 87.75 199 LEU A O 1
ATOM 1569 N N . ARG A 1 200 ? 11.797 1.291 -21.119 1.00 83.00 200 ARG A N 1
ATOM 1570 C CA . ARG A 1 200 ? 12.901 1.789 -21.943 1.00 83.00 200 ARG A CA 1
ATOM 1571 C C . ARG A 1 200 ? 14.191 1.115 -21.484 1.00 83.00 200 ARG A C 1
ATOM 1573 O O . ARG A 1 200 ? 14.326 0.833 -20.299 1.00 83.00 200 ARG A O 1
ATOM 1580 N N . ASP A 1 201 ? 15.101 0.870 -22.426 1.00 75.31 201 ASP A N 1
ATOM 1581 C CA . ASP A 1 201 ? 16.481 0.478 -22.108 1.00 75.31 201 ASP A CA 1
ATOM 1582 C C . ASP A 1 201 ? 17.221 1.600 -21.360 1.00 75.31 201 ASP A C 1
ATOM 1584 O O . ASP A 1 201 ? 16.946 2.794 -21.646 1.00 75.31 201 ASP A O 1
#

Solvent-accessible surface area (backbone atoms only — not comparable to full-atom values): 11160 Å² total; per-residue (Å²): 110,32,71,42,46,30,75,62,35,51,52,36,38,49,67,45,63,19,51,73,48,73,31,58,77,82,53,49,62,60,57,27,50,54,26,48,46,67,74,56,60,47,34,39,76,86,52,45,90,66,47,36,23,66,65,46,77,29,92,31,53,65,57,54,70,68,50,84,58,77,69,56,97,30,74,34,82,47,100,71,34,35,30,44,74,42,43,57,81,46,50,48,75,67,78,66,98,60,84,90,78,74,94,68,62,49,30,58,41,59,41,76,81,43,88,86,32,55,68,48,33,52,43,51,14,62,71,75,69,34,89,79,44,46,34,38,32,44,40,32,65,32,91,17,42,64,11,44,34,29,31,53,56,62,38,96,49,67,40,53,30,41,29,34,28,15,36,66,93,33,92,61,73,44,73,44,80,74,24,88,17,42,35,56,48,50,61,52,36,42,35,70,85,64,42,62,82,65,54,47,117

Nearest PDB structures (foldseek):
  2prv-assembly1_B  TM=5.698E-01  e=5.480E+00  Bacillus subtilis

Radius of gyration: 16.99 Å; Cα contacts (8 Å, |Δi|>4): 390; chains: 1; bounding box: 38×30×51 Å

InterPro domains:
  IPR037883 Knr4/Smi1-like domain superfamily [SSF160631] (115-193)

Foldseek 3Di:
DAQLFDPLLVVLCVLQVKAFDDDPPPDALLVSLVRIDGQEFFAFPLLQVQDACVQQVHPHLVSVLPDRDYGRQGWTQHPQGTWGHGWDFDRDFDDDPDDPPPPAGPQKGFLPPDPVSVVLLVLVCVQLVHNPFGMWGWGGATQAPQGTKIFGSPAPRSNWTFIKTHGNVDPRPDMDRPGRTSSRNSVRTDHSVRNSVSHDD

pLDDT: mean 78.47, std 13.8, range [39.66, 97.88]

Organism: NCBI:txid1223514

Mean predicted aligned error: 7.36 Å

Secondary structure (DSSP, 8-state):
-B-SS-HHHHHHHHHTT-EE--B-TT--HHHHHTTEE-SS-BEETTTGGG--GGGGT-SSHHHHHT--SPPPS-EEEETTEEEESSB----S----SS--S----SSEEETTS-GGGHHHHHHHHHHHT-TT--EEEEEE--SSSS--EEEETT-SSTTS--EEEE-SS-TTTSEEEEESSHHHHHHTEEPHHHHGGG---